Protein AF-A0A933U283-F1 (afdb_monomer)

Foldseek 3Di:
DPPPPVVVVVVVVPPPDPPADDALQCQCVVVVDDPCLFQVCLQPFQDGDAGACVSVCVPQVPVCVPPDPCRGPCVQADPVGGVDDPLADDPPQWRGRRNVDVVPDDPCLQVPPRNNGGDCNPDDHDDLVSVQVVCVVVVHDDAPVVTGVQDHLPDDPPCPPPCVVPCVVVQCPVPDPVGNPCVVVRDDPVNVLVCVQPDDPPCPDPCCVQPPVLQVCLVPVVVVVSHDDPVVVVVCPQVPDRPLPDLCCQPPVNPPQVSHDPPSVPPDPCVNCVPPQDPDLPADPPPDDQPDAPCVVQPPPDDDSHDRPPDRCVSRHD

Solvent-accessible surface area (backbone atoms only — not comparable to full-atom values): 20250 Å² total; per-residue (Å²): 144,82,81,75,68,71,68,61,68,60,59,66,74,69,64,65,86,75,88,75,67,77,38,40,25,53,45,35,59,66,70,60,47,58,72,53,73,68,43,65,49,47,59,74,27,48,67,75,73,78,61,60,68,65,66,53,42,78,58,41,62,68,77,31,64,88,47,58,70,80,75,23,78,70,56,49,45,53,99,92,35,55,66,68,74,74,73,71,68,70,59,94,55,51,63,61,57,36,18,69,48,49,74,79,49,60,68,55,82,79,45,68,63,47,53,70,27,61,47,74,76,79,51,81,68,85,53,71,63,62,57,47,54,49,25,60,75,71,70,44,82,75,55,55,57,72,36,25,78,72,52,40,100,81,55,73,58,87,75,68,42,96,61,29,91,80,47,46,66,60,42,56,66,58,76,39,79,92,59,28,71,58,51,63,79,82,42,54,73,64,65,55,45,64,50,60,66,72,52,75,59,93,72,73,39,74,64,29,72,73,75,40,46,65,61,48,45,57,75,48,46,67,76,47,52,76,73,41,61,73,67,58,56,54,52,48,64,72,75,44,79,63,92,73,72,50,97,61,40,57,40,94,86,39,52,66,72,79,58,50,81,70,77,53,72,80,38,61,78,51,69,83,37,81,84,54,80,45,94,77,55,60,64,64,61,94,84,66,57,97,83,62,53,73,49,79,78,58,42,90,82,55,84,62,100,56,68,90,80,82,72,69,57,70,78,57,31,100

pLDDT: mean 74.67, std 15.18, range [32.34, 96.38]

Mean predicted aligned error: 16.58 Å

Radius of gyration: 37.09 Å; Cα contacts (8 Å, |Δi|>4): 217; chains: 1; bounding box: 92×36×90 Å

Secondary structure (DSSP, 8-state):
--SSSHHHHTTGGGS---SS---HIIIIIIS---HHHH-GGGGT-SSPPPPPHHHHHHHHHHHTTTS-GGGSGGGGEETTEESS--TTPPPTTB---HHHHHTTS-HHHHSTTGGG-S-GGGSPPPPHHHHHHHHHHTT----HHHHBSS-STTPPPGGGSTTHHHHHHHHHTT--TTTSTTGGGT--HHHHHHHHTTS--TT-SHHHHHHTHHHHHHH-SHHHHTT--HHHHHHHHHHS--TT-STTTTSTT--HHHHS-SSTTTS-GGGT-TT---TT-PPPPTT--TT--HHHHH-SSS--SS---S--GGGT--

Nearest PDB structures (foldseek):
  8x2j-assembly1_A  TM=5.392E-01  e=1.010E-04  Chloroflexus aurantiacus J-10-fl
  6btm-assembly1_A  TM=4.984E-01  e=1.200E-04  Flavobacterium johnsoniae UW101
  6loe-assembly1_A  TM=5.581E-01  e=2.236E-03  Roseiflexus castenholzii DSM 13941

Sequence (318 aa):
MLLCVSGCMLIDAFRGERRFAFTHATHAKGEGLSCADCHADATTSDELAPLSIEACSECHAKLDAEKPEAERAASLFDAAGFRAAHASRQKDEVRFPHAHHASKYTCAECHPGLTSNTDVRDLAPMPMQQCMDCHAREKAPNACATCHVRIDERWAPPNHAHAWKEHHGLVARSACERTADRCSICHTESSCLACHKEEAPKGHTLAFRARAHGMLASLDRESCAACHEPASCDRCHREVLPKNHTASFTSSFAGHCITCHFPLREEGCAACHKSTPGHRATPKPADHTPVMICRQCHGTTAALPHADKGDDCNACHP

Structure (mmCIF, N/CA/C/O backbone):
data_AF-A0A933U283-F1
#
_entry.id   AF-A0A933U283-F1
#
loop_
_atom_site.group_PDB
_atom_site.id
_atom_site.type_symbol
_atom_site.label_atom_id
_atom_site.label_alt_id
_atom_site.label_comp_id
_at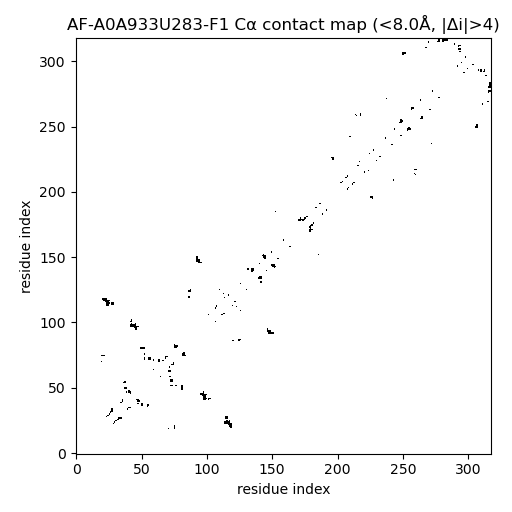om_site.label_asym_id
_atom_site.label_entity_id
_atom_site.label_seq_id
_atom_site.pdbx_PDB_ins_code
_atom_site.Cartn_x
_atom_site.Cartn_y
_atom_site.Cartn_z
_atom_site.occupancy
_atom_site.B_iso_or_equiv
_atom_site.auth_seq_id
_atom_site.auth_comp_id
_atom_site.auth_asym_id
_atom_site.auth_atom_id
_atom_site.pdbx_PDB_model_num
ATOM 1 N N . MET A 1 1 ? 25.809 13.509 8.317 1.00 38.38 1 MET A N 1
ATOM 2 C CA . MET A 1 1 ? 24.941 12.386 8.736 1.00 38.38 1 MET A CA 1
ATOM 3 C C . MET A 1 1 ? 24.533 12.531 10.213 1.00 38.38 1 MET A C 1
ATOM 5 O O . MET A 1 1 ? 24.654 11.586 10.973 1.00 38.38 1 MET A O 1
ATOM 9 N N . LEU A 1 2 ? 24.074 13.721 10.641 1.00 32.78 2 LEU A N 1
ATOM 10 C CA . LEU A 1 2 ? 23.753 14.008 12.056 1.00 32.78 2 LEU A CA 1
ATOM 11 C C . LEU A 1 2 ? 22.467 14.841 12.254 1.00 32.78 2 LEU A C 1
ATOM 13 O O . LEU A 1 2 ? 22.202 15.301 13.355 1.00 32.78 2 LEU A O 1
ATOM 17 N N . LEU A 1 3 ? 21.662 15.045 11.203 1.00 35.12 3 LEU A N 1
ATOM 18 C CA . LEU A 1 3 ? 20.480 15.925 11.241 1.00 35.12 3 LEU A CA 1
ATOM 19 C C . LEU A 1 3 ? 19.127 15.189 11.183 1.00 35.12 3 LEU A C 1
ATOM 21 O O . LEU A 1 3 ? 18.092 15.840 11.231 1.00 35.12 3 LEU A O 1
ATOM 25 N N . CYS A 1 4 ? 19.100 13.851 11.126 1.00 38.12 4 CYS A N 1
ATOM 26 C CA . CYS A 1 4 ? 17.841 13.092 11.025 1.00 38.12 4 CYS A CA 1
ATOM 27 C C . CYS A 1 4 ? 17.352 12.485 12.353 1.00 38.12 4 CYS A C 1
ATOM 29 O O . CYS A 1 4 ? 16.248 11.954 12.396 1.00 38.12 4 CYS A O 1
ATOM 31 N N . VAL A 1 5 ? 18.124 12.573 13.444 1.00 40.84 5 VAL A N 1
ATOM 32 C CA . VAL A 1 5 ? 17.762 11.918 14.720 1.00 40.84 5 VAL A CA 1
ATOM 33 C C . VAL A 1 5 ? 16.827 12.786 15.578 1.00 40.84 5 VAL A C 1
ATOM 35 O O . VAL A 1 5 ? 15.997 12.258 16.313 1.00 40.84 5 VAL A O 1
ATOM 38 N N . SER A 1 6 ? 16.858 14.114 15.426 1.00 42.66 6 SER A N 1
ATOM 39 C CA . SER A 1 6 ? 16.024 15.022 16.234 1.00 42.66 6 SER A CA 1
ATOM 40 C C . SER A 1 6 ? 14.532 15.010 15.872 1.00 42.66 6 SER A C 1
ATOM 42 O O . SER A 1 6 ? 13.719 15.517 16.638 1.00 42.66 6 SER A O 1
ATOM 44 N N . GLY A 1 7 ? 14.151 14.426 14.729 1.00 34.38 7 GLY A N 1
ATOM 45 C CA . GLY A 1 7 ? 12.755 14.379 14.281 1.00 34.38 7 GLY A CA 1
ATOM 46 C C . GLY A 1 7 ? 11.888 13.352 15.018 1.00 34.38 7 GLY A C 1
ATOM 47 O O . GLY A 1 7 ? 10.692 13.573 15.171 1.00 34.38 7 GLY A O 1
ATOM 48 N N . CYS A 1 8 ? 12.472 12.253 15.513 1.00 40.53 8 CYS A N 1
ATOM 49 C CA . CYS A 1 8 ? 11.704 11.214 16.213 1.00 40.53 8 CYS A CA 1
ATOM 50 C C . CYS A 1 8 ? 11.435 11.559 17.685 1.00 40.53 8 CYS A C 1
ATOM 52 O O . CYS A 1 8 ? 10.378 11.215 18.202 1.00 40.53 8 CYS A O 1
ATOM 54 N N . MET A 1 9 ? 12.337 12.289 18.354 1.00 32.34 9 MET A N 1
ATOM 55 C CA . MET A 1 9 ? 12.170 12.605 19.782 1.00 32.34 9 MET A CA 1
ATOM 56 C C . MET A 1 9 ? 11.068 13.632 20.069 1.00 32.34 9 MET A C 1
ATOM 58 O O . MET A 1 9 ? 10.567 13.692 21.187 1.00 32.34 9 MET A O 1
ATOM 62 N N . LEU A 1 10 ? 10.649 14.414 19.070 1.00 38.41 10 LEU A N 1
ATOM 63 C CA . LEU A 1 10 ? 9.560 15.382 19.229 1.00 38.41 10 LEU A CA 1
ATOM 64 C C . LEU A 1 10 ? 8.163 14.752 19.107 1.00 38.41 10 LEU A C 1
ATOM 66 O O . LEU A 1 10 ? 7.194 15.365 19.544 1.00 38.41 10 LEU A O 1
ATOM 70 N N . ILE A 1 11 ? 8.038 13.538 18.557 1.00 43.19 11 ILE A N 1
ATOM 71 C CA . ILE A 1 11 ? 6.730 12.885 18.375 1.00 43.19 11 ILE A CA 1
ATOM 72 C C . ILE A 1 11 ? 6.218 12.285 19.694 1.00 43.19 11 ILE A C 1
ATOM 74 O O . ILE A 1 11 ? 5.017 12.328 19.957 1.00 43.19 11 ILE A O 1
ATOM 78 N N . ASP A 1 12 ? 7.105 11.808 20.573 1.00 37.44 12 ASP A N 1
ATOM 79 C CA . ASP A 1 12 ? 6.688 11.265 21.875 1.00 37.44 12 ASP A CA 1
ATOM 80 C C . ASP A 1 12 ? 6.192 12.343 22.853 1.00 37.44 12 ASP A C 1
ATOM 82 O O . ASP A 1 12 ? 5.374 12.048 23.723 1.00 37.44 12 ASP A O 1
ATOM 86 N N . ALA A 1 13 ? 6.602 13.604 22.678 1.00 39.28 13 ALA A N 1
ATOM 87 C CA . ALA A 1 13 ? 6.184 14.715 23.537 1.00 39.28 13 ALA A CA 1
ATOM 88 C C . ALA A 1 13 ? 4.719 15.158 23.323 1.00 39.28 13 ALA A C 1
ATOM 90 O O . ALA A 1 13 ? 4.158 15.832 24.183 1.00 39.28 13 ALA A O 1
ATOM 91 N N . PHE A 1 14 ? 4.079 14.764 22.213 1.00 42.19 14 PHE A N 1
ATOM 92 C CA . PHE A 1 14 ? 2.671 15.083 21.917 1.00 42.19 14 PHE A CA 1
ATOM 93 C C . PHE A 1 14 ? 1.686 13.966 22.285 1.00 42.19 14 PHE A C 1
ATOM 95 O O . PHE A 1 14 ? 0.477 14.112 22.089 1.00 42.19 14 PHE A O 1
ATOM 102 N N . ARG A 1 15 ? 2.161 12.854 22.857 1.00 49.84 15 ARG A N 1
ATOM 103 C CA . ARG A 1 15 ? 1.282 11.857 23.477 1.00 49.84 15 ARG A CA 1
ATOM 104 C C . ARG A 1 15 ? 0.808 12.422 24.818 1.00 49.84 15 ARG A C 1
ATOM 106 O O . ARG A 1 15 ? 1.460 12.215 25.836 1.00 49.84 15 ARG A O 1
ATOM 113 N N . GLY A 1 16 ? -0.293 13.181 24.781 1.00 50.06 16 GLY A N 1
ATOM 114 C CA . GLY A 1 16 ? -0.945 13.785 25.949 1.00 50.06 16 GLY A CA 1
ATOM 115 C C . GLY A 1 16 ? -1.091 12.818 27.130 1.00 50.06 16 GLY A C 1
ATOM 116 O O . GLY A 1 16 ? -1.065 11.599 26.952 1.00 50.06 16 GLY A O 1
ATOM 117 N N . GLU A 1 17 ? -1.196 13.373 28.340 1.00 48.44 17 GLU A N 1
ATOM 118 C CA . GLU A 1 17 ? -1.111 12.638 29.607 1.00 48.44 17 GLU A CA 1
ATOM 119 C C . GLU A 1 17 ? -1.899 11.314 29.603 1.00 48.44 17 GLU A C 1
ATOM 121 O O . GLU A 1 17 ? -3.119 11.280 29.488 1.00 48.44 17 GLU A O 1
ATOM 126 N N . ARG A 1 18 ? -1.174 10.196 29.753 1.00 56.44 18 ARG A N 1
ATOM 127 C CA . ARG A 1 18 ? -1.707 8.819 29.748 1.00 56.44 18 ARG A CA 1
ATOM 128 C C . ARG A 1 18 ? -2.189 8.335 31.123 1.00 56.44 18 ARG A C 1
ATOM 130 O O . ARG A 1 18 ? -2.332 7.136 31.326 1.00 56.44 18 ARG A O 1
ATOM 137 N N . ARG A 1 19 ? -2.351 9.235 32.099 1.00 51.06 19 ARG A N 1
ATOM 138 C CA . ARG A 1 19 ? -2.528 8.849 33.512 1.00 51.06 19 ARG A CA 1
ATOM 139 C C . ARG A 1 19 ? -3.886 8.196 33.798 1.00 51.06 19 ARG A C 1
ATOM 141 O O . ARG A 1 19 ? -3.951 7.365 34.693 1.00 51.06 19 ARG A O 1
ATOM 148 N N . PHE A 1 20 ? -4.911 8.491 32.994 1.00 63.34 20 PHE A N 1
ATOM 149 C CA . PHE A 1 20 ? -6.246 7.898 33.093 1.00 63.34 20 PHE A CA 1
ATOM 150 C C . PHE A 1 20 ? -6.780 7.642 31.679 1.00 63.34 20 PHE A C 1
ATOM 152 O O . PHE A 1 20 ? -7.260 8.554 31.014 1.00 63.34 20 PHE A O 1
ATOM 159 N N . ALA A 1 21 ? -6.617 6.415 31.181 1.00 74.94 21 ALA A N 1
ATOM 160 C CA . ALA A 1 21 ? -7.093 5.994 29.866 1.00 74.94 21 ALA A CA 1
ATOM 161 C C . ALA A 1 21 ? -7.939 4.724 29.996 1.00 74.94 21 ALA A C 1
ATOM 163 O O . ALA A 1 21 ? -7.704 3.893 30.874 1.00 74.94 21 ALA A O 1
ATOM 164 N N . PHE A 1 22 ? -8.923 4.578 29.112 1.00 85.81 22 PHE A N 1
ATOM 165 C CA . PHE A 1 22 ? -9.708 3.354 29.014 1.00 85.81 22 PHE A CA 1
ATOM 166 C C . PHE A 1 22 ? -8.822 2.165 28.610 1.00 85.81 22 PHE A C 1
ATOM 168 O O . PHE A 1 22 ? -8.001 2.285 27.705 1.00 85.81 22 PHE A O 1
ATOM 175 N N . THR A 1 23 ? -9.041 1.009 29.243 1.00 89.88 23 THR A N 1
ATOM 176 C CA . THR A 1 23 ? -8.306 -0.240 28.990 1.00 89.88 23 THR A CA 1
ATOM 177 C C . THR A 1 23 ? -9.276 -1.387 28.719 1.00 89.88 23 THR A C 1
ATOM 179 O O . THR A 1 23 ? -10.096 -1.737 29.571 1.00 89.88 23 THR A O 1
ATOM 182 N N . HIS A 1 24 ? -9.169 -2.014 27.545 1.00 91.50 24 HIS A N 1
ATOM 183 C CA . HIS A 1 24 ? -9.958 -3.205 27.218 1.00 91.50 24 HIS A CA 1
ATOM 184 C C . HIS A 1 24 ? -9.551 -4.404 28.081 1.00 91.50 24 HIS A C 1
ATOM 186 O O . HIS A 1 24 ? -10.399 -5.223 28.421 1.00 91.50 24 HIS A O 1
ATOM 192 N N . ALA A 1 25 ? -8.280 -4.495 28.486 1.00 92.69 25 ALA A N 1
ATOM 193 C CA . ALA A 1 25 ? -7.782 -5.581 29.324 1.00 92.69 25 ALA A CA 1
ATOM 194 C C . ALA A 1 25 ? -8.538 -5.690 30.657 1.00 92.69 25 ALA A C 1
ATOM 196 O O . ALA A 1 25 ? -8.847 -6.795 31.098 1.00 92.69 25 ALA A O 1
ATOM 197 N N . THR A 1 26 ? -8.870 -4.562 31.286 1.00 92.88 26 THR A N 1
ATOM 198 C CA . THR A 1 26 ? -9.642 -4.577 32.536 1.00 92.88 26 THR A CA 1
ATOM 199 C C . THR A 1 26 ? -11.084 -4.995 32.277 1.00 92.88 26 THR A C 1
ATOM 201 O O . THR A 1 26 ? -11.573 -5.908 32.927 1.00 92.88 26 THR A O 1
ATOM 204 N N . HIS A 1 27 ? -11.746 -4.393 31.290 1.00 92.88 27 HIS A N 1
ATOM 205 C CA . HIS A 1 27 ? -13.178 -4.602 31.064 1.00 92.88 27 HIS A CA 1
ATOM 206 C C . HIS A 1 27 ? -13.492 -5.967 30.434 1.00 92.88 27 HIS A C 1
ATOM 208 O O . HIS A 1 27 ? -14.337 -6.701 30.934 1.00 92.88 27 HIS A O 1
ATOM 214 N N . ALA A 1 28 ? -12.785 -6.345 29.370 1.00 93.25 28 ALA A N 1
ATOM 215 C CA . ALA A 1 28 ? -13.063 -7.579 28.641 1.00 93.25 28 ALA A CA 1
ATOM 216 C C . ALA A 1 28 ? -12.432 -8.808 29.312 1.00 93.25 28 ALA A C 1
ATOM 218 O O . ALA A 1 28 ? -13.087 -9.834 29.468 1.00 93.25 28 ALA A O 1
ATOM 219 N N . LYS A 1 29 ? -11.156 -8.732 29.720 1.00 91.12 29 LYS A N 1
ATOM 220 C CA . LYS A 1 29 ? -10.456 -9.873 30.339 1.00 91.12 29 LYS A CA 1
ATOM 221 C C . LYS A 1 29 ? -10.609 -9.925 31.861 1.00 91.12 29 LYS A C 1
ATOM 223 O O . LYS A 1 29 ? -10.686 -11.024 32.399 1.00 91.12 29 LYS A O 1
ATOM 228 N N . GLY A 1 30 ? -10.589 -8.781 32.543 1.00 92.00 30 GLY A N 1
ATOM 229 C CA . GLY A 1 30 ? -10.705 -8.709 34.004 1.00 92.00 30 GLY A CA 1
ATOM 230 C C . GLY A 1 30 ? -12.134 -8.944 34.488 1.00 92.00 30 GLY A C 1
ATOM 231 O O . GLY A 1 30 ? -12.373 -9.876 35.247 1.00 92.00 30 GLY A O 1
ATOM 232 N N . GLU A 1 31 ? -13.072 -8.138 33.993 1.00 93.12 31 GLU A N 1
ATOM 233 C CA . GLU A 1 31 ? -14.483 -8.169 34.410 1.00 93.12 31 GLU A CA 1
ATOM 234 C C . GLU A 1 31 ? -15.358 -9.099 33.551 1.00 93.12 31 GLU A C 1
ATOM 236 O O . GLU A 1 31 ? -16.510 -9.359 33.889 1.00 93.12 31 GLU A O 1
ATOM 241 N N . GLY A 1 32 ? -14.826 -9.628 32.444 1.00 92.19 32 GLY A N 1
ATOM 242 C CA . GLY A 1 32 ? -15.545 -10.569 31.581 1.00 92.19 32 GLY A CA 1
ATOM 243 C C . GLY A 1 32 ? -16.663 -9.940 30.746 1.00 92.19 32 GLY A C 1
ATOM 244 O O . GLY A 1 32 ? -17.551 -10.666 30.298 1.00 92.19 32 GLY A O 1
ATOM 245 N N . LEU A 1 33 ? -16.635 -8.619 30.538 1.00 92.81 33 LEU A N 1
ATOM 246 C CA . LEU A 1 33 ? -17.632 -7.921 29.728 1.00 92.81 33 LEU A CA 1
ATOM 247 C C . LEU A 1 33 ? -17.536 -8.323 28.253 1.00 92.81 33 LEU A C 1
ATOM 249 O O . LEU A 1 33 ? -16.448 -8.507 27.690 1.00 92.81 33 LEU A O 1
ATOM 253 N N . SER A 1 34 ? -18.697 -8.431 27.617 1.00 90.94 34 SER A N 1
ATOM 254 C CA . SER A 1 34 ? -18.817 -8.673 26.187 1.00 90.94 34 SER A CA 1
ATOM 255 C C . SER A 1 34 ? -18.528 -7.395 25.391 1.00 90.94 34 SER A C 1
ATOM 257 O O . SER A 1 34 ? -18.686 -6.278 25.879 1.00 90.94 34 SER A O 1
ATOM 259 N N . CYS A 1 35 ? -18.132 -7.533 24.121 1.00 89.69 35 CYS A N 1
ATOM 260 C CA . CYS A 1 35 ? -17.910 -6.370 23.254 1.00 89.69 35 CYS A CA 1
ATOM 261 C C . CYS A 1 35 ? -19.188 -5.532 23.074 1.00 89.69 35 CYS A C 1
ATOM 263 O O . CYS A 1 35 ? -19.112 -4.309 22.967 1.00 89.69 35 CYS A O 1
ATOM 265 N N . ALA A 1 36 ? -20.346 -6.197 23.036 1.00 87.31 36 ALA A N 1
ATOM 266 C CA . ALA A 1 36 ? -21.644 -5.573 22.806 1.00 87.31 36 ALA A CA 1
ATOM 267 C C . ALA A 1 36 ? -22.155 -4.787 24.023 1.00 87.31 36 ALA A C 1
ATOM 269 O O . ALA A 1 36 ? -23.001 -3.916 23.848 1.00 87.31 36 ALA A O 1
ATOM 270 N N . ASP A 1 37 ? -21.610 -5.038 25.218 1.00 89.06 37 ASP A N 1
ATOM 271 C CA . ASP A 1 37 ? -22.005 -4.335 26.447 1.00 89.06 37 ASP A CA 1
ATOM 272 C C . ASP A 1 37 ? -21.666 -2.838 26.365 1.00 89.06 37 ASP A C 1
ATOM 274 O O . ASP A 1 37 ? -22.357 -2.006 26.943 1.00 89.06 37 ASP A O 1
ATOM 278 N N . CYS A 1 38 ? -20.619 -2.479 25.613 1.00 87.25 38 CYS A N 1
ATOM 279 C CA . CYS A 1 38 ? -20.273 -1.083 25.331 1.00 87.25 38 CYS A CA 1
ATOM 280 C C . CYS A 1 38 ? -20.509 -0.707 23.861 1.00 87.25 38 CYS A C 1
ATOM 282 O O . CYS A 1 38 ? -20.941 0.403 23.569 1.00 87.25 38 CYS A O 1
ATOM 284 N N . HIS A 1 39 ? -20.256 -1.612 22.913 1.00 87.31 39 HIS A N 1
ATOM 285 C CA . HIS A 1 39 ? -20.428 -1.353 21.481 1.00 87.31 39 HIS A CA 1
ATOM 286 C C . HIS A 1 39 ? -21.749 -1.928 20.953 1.00 87.31 39 HIS A C 1
ATOM 288 O O . HIS A 1 39 ? -21.749 -2.776 20.059 1.00 87.31 39 HIS A O 1
ATOM 294 N N . ALA A 1 40 ? -22.874 -1.461 21.500 1.00 83.62 40 ALA A N 1
ATOM 295 C CA . ALA A 1 40 ? -24.208 -2.001 21.213 1.00 83.62 40 ALA A CA 1
ATOM 296 C C . ALA A 1 40 ? -24.549 -2.016 19.709 1.00 83.62 40 ALA A C 1
ATOM 298 O O . ALA A 1 40 ? -25.037 -3.019 19.187 1.00 83.62 40 ALA A O 1
ATOM 299 N N . ASP A 1 41 ? -24.200 -0.947 18.991 1.00 85.00 41 ASP A N 1
ATOM 300 C CA . ASP A 1 41 ? -24.514 -0.810 17.566 1.00 85.00 41 ASP A CA 1
ATOM 301 C C . ASP A 1 41 ? -23.516 -1.517 16.640 1.00 85.00 41 ASP A C 1
ATOM 303 O O . ASP A 1 41 ? -23.668 -1.489 15.418 1.00 85.00 41 ASP A O 1
ATOM 307 N N . ALA A 1 42 ? -22.490 -2.183 17.182 1.00 84.31 42 ALA A N 1
ATOM 308 C CA . ALA A 1 42 ? -21.462 -2.805 16.351 1.00 84.31 42 ALA A CA 1
ATOM 309 C C . ALA A 1 42 ? -21.991 -3.921 15.452 1.00 84.31 42 ALA A C 1
ATOM 311 O O . ALA A 1 42 ? -21.410 -4.210 14.412 1.00 84.31 42 ALA A O 1
ATOM 312 N N . THR A 1 43 ? -23.103 -4.549 15.807 1.00 83.69 43 THR A N 1
ATOM 313 C CA . THR A 1 43 ? -23.691 -5.606 14.972 1.00 83.69 43 THR A CA 1
ATOM 314 C C . THR A 1 43 ? -24.805 -5.102 14.057 1.00 83.69 43 THR A C 1
ATOM 316 O O . THR A 1 43 ? -25.221 -5.828 13.157 1.00 83.69 43 THR A O 1
ATOM 319 N N . THR A 1 44 ? -25.273 -3.868 14.251 1.00 85.62 44 THR A N 1
ATOM 320 C CA . THR A 1 44 ? -26.496 -3.339 13.626 1.00 85.62 44 THR A CA 1
ATOM 321 C C . THR A 1 44 ? -26.257 -2.105 12.761 1.00 85.62 44 THR A C 1
ATOM 323 O O . THR A 1 44 ? -27.069 -1.833 11.878 1.00 85.62 44 THR A O 1
ATOM 326 N N . SER A 1 45 ? -25.153 -1.384 12.969 1.00 84.75 45 SER A N 1
ATOM 327 C CA . SER A 1 45 ? -24.791 -0.193 12.206 1.00 84.75 45 SER A CA 1
ATOM 328 C C . SER A 1 45 ? -23.585 -0.430 11.300 1.00 84.75 45 SER A C 1
ATOM 330 O O . SER A 1 45 ? -22.651 -1.164 11.633 1.00 84.75 45 SER A O 1
ATOM 332 N N . ASP A 1 46 ? -23.587 0.232 10.146 1.00 82.94 46 ASP A N 1
ATOM 333 C CA . ASP A 1 46 ? -22.429 0.282 9.255 1.00 82.94 46 ASP A CA 1
ATOM 334 C C . ASP A 1 46 ? -21.341 1.214 9.798 1.00 82.94 46 ASP A C 1
ATOM 336 O O . ASP A 1 46 ? -20.154 0.926 9.653 1.00 82.94 46 ASP A O 1
ATOM 340 N N . GLU A 1 47 ? -21.741 2.295 10.472 1.00 77.19 47 GLU A N 1
ATOM 341 C CA . GLU A 1 47 ? -20.839 3.225 11.145 1.00 77.19 47 GLU A CA 1
ATOM 342 C C . GLU A 1 47 ? -20.993 3.100 12.661 1.00 77.19 47 GLU A C 1
ATOM 344 O O . GLU A 1 47 ? -22.088 3.249 13.207 1.00 77.19 47 GLU A O 1
ATOM 349 N N . LEU A 1 48 ? -19.887 2.835 13.357 1.00 72.69 48 LEU A N 1
ATOM 350 C CA . LEU A 1 48 ? -19.889 2.781 14.814 1.00 72.69 48 LEU A CA 1
ATOM 351 C C . LEU A 1 48 ? -20.076 4.189 15.380 1.00 72.69 48 LEU A C 1
ATOM 353 O O . LEU A 1 48 ? -19.233 5.067 15.168 1.00 72.69 48 LEU A O 1
ATOM 357 N N . ALA A 1 49 ? -21.161 4.386 16.127 1.00 70.12 49 ALA A N 1
ATOM 358 C CA . ALA A 1 49 ? -21.358 5.601 16.896 1.00 70.12 49 ALA A CA 1
ATOM 359 C C . ALA A 1 49 ? -20.246 5.740 17.957 1.00 70.12 49 ALA A C 1
ATOM 361 O O . ALA A 1 49 ? -19.776 4.731 18.501 1.00 70.12 49 ALA A O 1
ATOM 362 N N . PRO A 1 50 ? -19.802 6.971 18.268 1.00 72.31 50 PRO A N 1
ATOM 363 C CA . PRO A 1 50 ? -18.949 7.206 19.423 1.00 72.31 50 PRO A CA 1
ATOM 364 C C . PRO A 1 50 ? -19.601 6.642 20.686 1.00 72.31 50 PRO A C 1
ATOM 366 O O . PRO A 1 50 ? -20.807 6.791 20.881 1.00 72.31 50 PRO A O 1
ATOM 369 N N . LEU A 1 51 ? -18.795 6.022 21.552 1.00 76.31 51 LEU A N 1
ATOM 370 C CA . LEU A 1 51 ? -19.282 5.589 22.855 1.00 76.31 51 LEU A CA 1
ATOM 371 C C . LEU A 1 51 ? -19.760 6.815 23.637 1.00 76.31 51 LEU A C 1
ATOM 373 O O . LEU A 1 51 ? -19.103 7.861 23.628 1.00 76.31 51 LEU A O 1
ATOM 377 N N . SER A 1 52 ? -20.889 6.672 24.314 1.00 80.00 52 SER A N 1
ATOM 378 C CA . SER A 1 52 ? -21.459 7.704 25.163 1.00 80.00 52 SER A CA 1
ATOM 379 C C . SER A 1 52 ? -21.180 7.405 26.644 1.00 80.00 52 SER A C 1
ATOM 381 O O . SER A 1 52 ? -20.851 6.276 27.019 1.00 80.00 52 SER A O 1
ATOM 383 N N . ILE A 1 53 ? -21.255 8.425 27.502 1.00 84.19 53 ILE A N 1
ATOM 384 C CA . ILE A 1 53 ? -20.935 8.289 28.935 1.00 84.19 53 ILE A CA 1
ATOM 385 C C . ILE A 1 53 ? -21.935 7.389 29.675 1.00 84.19 53 ILE A C 1
ATOM 387 O O . ILE A 1 53 ? -21.622 6.843 30.737 1.00 84.19 53 ILE A O 1
ATOM 391 N N . GLU A 1 54 ? -23.136 7.225 29.126 1.00 84.00 54 GLU A N 1
ATOM 392 C CA . GLU A 1 54 ? -24.218 6.431 29.699 1.00 84.00 54 GLU A CA 1
ATOM 393 C C . GLU A 1 54 ? -23.772 4.984 29.927 1.00 84.00 54 GLU A C 1
ATOM 395 O O . GLU A 1 54 ? -23.909 4.496 31.047 1.00 84.00 54 GLU A O 1
ATOM 400 N N . ALA A 1 55 ? -23.126 4.355 28.935 1.00 83.94 55 ALA A N 1
ATOM 401 C CA . ALA A 1 55 ? -22.633 2.979 29.042 1.00 83.94 55 ALA A CA 1
ATOM 402 C C . ALA A 1 55 ? -21.616 2.805 30.183 1.00 83.94 55 ALA A C 1
ATOM 404 O O . ALA A 1 55 ? -21.612 1.799 30.887 1.00 83.94 55 ALA A O 1
ATOM 405 N N . CYS A 1 56 ? -20.760 3.805 30.418 1.00 88.81 56 CYS A N 1
ATOM 406 C CA . CYS A 1 56 ? -19.823 3.764 31.538 1.00 88.81 56 CYS A CA 1
ATOM 407 C C . CYS A 1 56 ? -20.545 3.984 32.873 1.00 88.81 56 CYS A C 1
ATOM 409 O O . CYS A 1 56 ? -20.214 3.348 33.875 1.00 88.81 56 CYS A O 1
ATOM 411 N N . SER A 1 57 ? -21.527 4.888 32.896 1.00 88.62 57 SER A N 1
ATOM 412 C CA . SER A 1 57 ? -22.214 5.326 34.113 1.00 88.62 57 SER A CA 1
ATOM 413 C C . SER A 1 57 ? -23.033 4.224 34.779 1.00 88.62 57 SER A C 1
ATOM 415 O O . SER A 1 57 ? -23.181 4.265 36.000 1.00 88.62 57 SER A O 1
ATOM 417 N N . GLU A 1 58 ? -23.498 3.218 34.032 1.00 86.69 58 GLU A N 1
ATOM 418 C CA . GLU A 1 58 ? -24.225 2.064 34.586 1.00 86.69 58 GLU A CA 1
ATOM 419 C C . GLU A 1 58 ? -23.461 1.371 35.727 1.00 86.69 58 GLU A C 1
ATOM 421 O O . GLU A 1 58 ? -24.039 1.054 36.771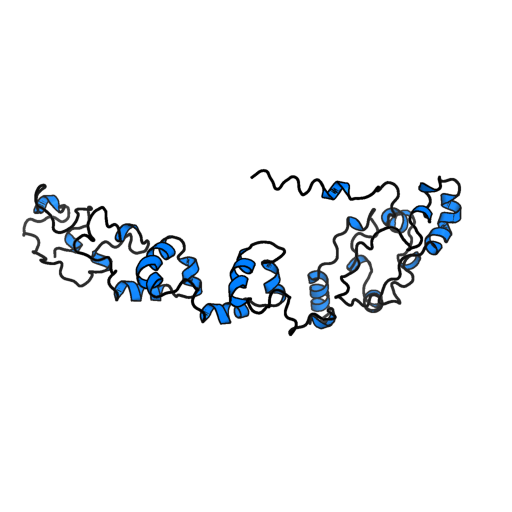 1.00 86.69 58 GLU A O 1
ATOM 426 N N . CYS A 1 59 ? -22.143 1.224 35.572 1.00 90.62 59 CYS A N 1
ATOM 427 C CA . CYS A 1 59 ? -21.260 0.652 36.589 1.00 90.62 59 CYS A CA 1
ATOM 428 C C . CYS A 1 59 ? -20.491 1.739 37.358 1.00 90.62 59 CYS A C 1
ATOM 430 O O . CYS A 1 59 ? -20.399 1.708 38.592 1.00 90.62 59 CYS A O 1
ATOM 432 N N . HIS A 1 60 ? -19.960 2.740 36.651 1.00 91.50 60 HIS A N 1
ATOM 433 C CA . HIS A 1 60 ? -19.046 3.723 37.234 1.00 91.50 60 HIS A CA 1
ATOM 434 C C . HIS A 1 60 ? -19.715 4.741 38.158 1.00 91.50 60 HIS A C 1
ATOM 436 O O . HIS A 1 60 ? -19.028 5.293 39.015 1.00 91.50 60 HIS A O 1
ATOM 442 N N . ALA A 1 61 ? -21.040 4.930 38.101 1.00 88.25 61 ALA A N 1
ATOM 443 C CA . ALA A 1 61 ? -21.735 5.800 39.055 1.00 88.25 61 ALA A CA 1
ATOM 444 C C . ALA A 1 61 ? -21.514 5.370 40.517 1.00 88.25 61 ALA A C 1
ATOM 446 O O . ALA A 1 61 ? -21.452 6.216 41.408 1.00 88.25 61 ALA A O 1
ATOM 447 N N . LYS A 1 62 ? -21.367 4.060 40.767 1.00 90.31 62 LYS A N 1
ATOM 448 C CA . LYS A 1 62 ? -21.053 3.515 42.097 1.00 90.31 62 LYS A CA 1
ATOM 449 C C . LYS A 1 62 ? -19.554 3.292 42.293 1.00 90.31 62 LYS A C 1
ATOM 451 O O . LYS A 1 62 ? -19.036 3.627 43.352 1.00 90.31 62 LYS A O 1
ATOM 456 N N . LEU A 1 63 ? -18.859 2.745 41.290 1.00 88.75 63 LEU A N 1
ATOM 457 C CA . LEU A 1 63 ? -17.433 2.394 41.402 1.00 88.75 63 LEU A CA 1
ATOM 458 C C . LEU A 1 63 ? -16.517 3.616 41.551 1.00 88.75 63 LEU A C 1
ATOM 460 O O . LEU A 1 63 ? -15.446 3.512 42.150 1.00 88.75 63 LEU A O 1
ATOM 464 N N . ASP A 1 64 ? -16.934 4.768 41.024 1.00 90.31 64 ASP A N 1
ATOM 465 C CA . ASP A 1 64 ? -16.144 5.998 41.048 1.00 90.31 64 ASP A CA 1
ATOM 466 C C . ASP A 1 64 ? -16.624 7.007 42.103 1.00 90.31 64 ASP A C 1
ATOM 468 O O . ASP A 1 64 ? -16.086 8.113 42.175 1.00 90.31 64 ASP A O 1
ATOM 472 N N . ALA A 1 65 ? -17.609 6.644 42.935 1.00 88.94 65 ALA A N 1
ATOM 473 C CA . ALA A 1 65 ? -18.243 7.557 43.892 1.00 88.94 65 ALA A CA 1
ATOM 474 C C . ALA A 1 65 ? -17.228 8.228 44.838 1.00 88.94 65 ALA A C 1
ATOM 476 O O . ALA A 1 65 ? -17.278 9.440 45.046 1.00 88.94 65 ALA A O 1
ATOM 477 N N . GLU A 1 66 ? -16.260 7.451 45.329 1.00 91.00 66 GLU A N 1
ATOM 478 C CA . GLU A 1 66 ? -15.213 7.900 46.258 1.00 91.00 66 GLU A CA 1
ATOM 479 C C . GLU A 1 66 ? -13.925 8.359 45.551 1.00 91.00 66 GLU A C 1
ATOM 481 O O . GLU A 1 66 ? -12.980 8.811 46.199 1.00 91.00 66 GLU A O 1
ATOM 486 N N . LYS A 1 67 ? -13.848 8.252 44.218 1.00 88.06 67 LYS A N 1
ATOM 487 C CA . LYS A 1 67 ? -12.654 8.661 43.466 1.00 88.06 67 LYS A CA 1
ATOM 488 C C . LYS A 1 67 ? -12.627 10.179 43.262 1.00 88.06 67 LYS A C 1
ATOM 490 O O . LYS A 1 67 ? -13.698 10.782 43.095 1.00 88.06 67 LYS A O 1
ATOM 495 N N . PRO A 1 68 ? -11.438 10.809 43.200 1.00 89.25 68 PRO A N 1
ATOM 496 C CA . PRO A 1 68 ? -11.310 12.196 42.759 1.00 89.25 68 PRO A CA 1
ATOM 497 C C . PRO A 1 68 ? -11.914 12.382 41.363 1.00 89.25 68 PRO A C 1
ATOM 499 O O . PRO A 1 68 ? -11.805 11.488 40.529 1.00 89.25 68 PRO A O 1
ATOM 502 N N . GLU A 1 69 ? -12.516 13.544 41.084 1.00 84.94 69 GLU A N 1
ATOM 503 C CA . GLU A 1 69 ? -13.218 13.820 39.816 1.00 84.94 69 GLU A CA 1
ATOM 504 C C . GLU A 1 69 ? -12.359 13.528 38.574 1.00 84.94 69 GLU A C 1
ATOM 506 O O . GLU A 1 69 ? -12.841 12.936 37.612 1.00 84.94 69 GLU A O 1
ATOM 511 N N . ALA A 1 70 ? -11.065 13.856 38.635 1.00 82.31 70 ALA A N 1
ATOM 512 C CA . ALA A 1 70 ? -10.110 13.612 37.556 1.00 82.31 70 ALA A CA 1
ATOM 513 C C . ALA A 1 70 ? -9.902 12.117 37.226 1.00 82.31 70 ALA A C 1
ATOM 515 O O . ALA A 1 70 ? -9.513 11.793 36.105 1.00 82.31 70 ALA A O 1
ATOM 516 N N . GLU A 1 71 ? -10.183 11.210 38.165 1.00 84.31 71 GLU A N 1
ATOM 517 C CA . GLU A 1 71 ? -9.959 9.762 38.031 1.00 84.31 71 GLU A CA 1
ATOM 518 C C . GLU A 1 71 ? -11.241 8.972 37.721 1.00 84.31 71 GLU A C 1
ATOM 520 O O . GLU A 1 71 ? -11.205 7.745 37.597 1.00 84.31 71 GLU A O 1
ATOM 525 N N . ARG A 1 72 ? -12.390 9.652 37.625 1.00 88.25 72 ARG A N 1
ATOM 526 C CA . ARG A 1 72 ? -13.680 9.025 37.301 1.00 88.25 72 ARG A CA 1
ATOM 527 C C . ARG A 1 72 ? -13.794 8.790 35.800 1.00 88.25 72 ARG A C 1
ATOM 529 O O . ARG A 1 72 ? -13.294 9.592 35.021 1.00 88.25 72 ARG A O 1
ATOM 536 N N . ALA A 1 73 ? -14.550 7.780 35.374 1.00 87.44 73 ALA A N 1
ATOM 537 C CA . ALA A 1 73 ? -14.803 7.513 33.955 1.00 87.44 73 ALA A CA 1
ATOM 538 C C . ALA A 1 73 ? -15.376 8.733 33.208 1.00 87.44 73 ALA A C 1
ATOM 540 O O . ALA A 1 73 ? -15.060 8.944 32.041 1.00 87.44 73 ALA A O 1
ATOM 541 N N . ALA A 1 74 ? -16.148 9.584 33.896 1.00 86.94 74 ALA A N 1
ATOM 542 C CA . ALA A 1 74 ? -16.664 10.842 33.355 1.00 86.94 74 ALA A CA 1
ATOM 543 C C . ALA A 1 74 ? -15.565 11.806 32.870 1.00 86.94 74 ALA A C 1
ATOM 545 O O . ALA A 1 74 ? -15.802 12.570 31.935 1.00 86.94 74 ALA A O 1
ATOM 546 N N . SER A 1 75 ? -14.355 11.751 33.440 1.00 85.94 75 SER A N 1
ATOM 547 C CA . SER A 1 75 ? -13.237 12.596 33.005 1.00 85.94 75 SER A CA 1
ATOM 548 C C . SER A 1 75 ? -12.750 12.252 31.591 1.00 85.94 75 SER A C 1
ATOM 550 O O . SER A 1 75 ? -12.158 13.103 30.927 1.00 85.94 75 SER A O 1
ATOM 552 N N . LEU A 1 76 ? -13.070 11.052 31.084 1.00 84.69 76 LEU A N 1
ATOM 553 C CA . LEU A 1 76 ? -12.755 10.615 29.720 1.00 84.69 76 LEU A CA 1
ATOM 554 C C . LEU A 1 76 ? -13.650 11.253 28.652 1.00 84.69 76 LEU A C 1
ATOM 556 O O . LEU A 1 76 ? -13.403 11.044 27.466 1.00 84.69 76 LEU A O 1
ATOM 560 N N . PHE A 1 77 ? -14.661 12.029 29.042 1.00 85.56 77 PHE A N 1
ATOM 561 C CA . PHE A 1 77 ? -15.629 12.631 28.131 1.00 85.56 77 PHE A CA 1
ATOM 562 C C . PHE A 1 77 ? -15.585 14.165 28.202 1.00 85.56 77 PHE A C 1
ATOM 564 O O . PHE A 1 77 ? -15.223 14.767 29.220 1.00 85.56 77 PHE A O 1
ATOM 571 N N . ASP A 1 78 ? -15.924 14.807 27.089 1.00 82.56 78 ASP A N 1
ATOM 572 C CA . ASP A 1 78 ? -16.177 16.241 26.979 1.00 82.56 78 ASP A CA 1
ATOM 573 C C . ASP A 1 78 ? -17.471 16.517 26.195 1.00 82.56 78 ASP A C 1
ATOM 575 O O . ASP A 1 78 ? -18.248 15.607 25.907 1.00 82.56 78 ASP A O 1
ATOM 579 N N . ALA A 1 79 ? -17.727 17.786 25.865 1.00 77.75 79 ALA A N 1
ATOM 580 C CA . ALA A 1 79 ? -18.923 18.191 25.126 1.00 77.75 79 ALA A CA 1
ATOM 581 C C . ALA A 1 79 ? -19.017 17.585 23.709 1.00 77.75 79 ALA A C 1
ATOM 583 O O . ALA A 1 79 ? -20.106 17.556 23.140 1.00 77.75 79 ALA A O 1
ATOM 584 N N . ALA A 1 80 ? -17.901 17.124 23.137 1.00 73.50 80 ALA A N 1
ATOM 585 C CA . ALA A 1 80 ? -17.833 16.462 21.839 1.00 73.50 80 ALA A CA 1
ATOM 586 C C . ALA A 1 80 ? -17.868 14.922 21.943 1.00 73.50 80 ALA A C 1
ATOM 588 O O . ALA A 1 80 ? -17.920 14.254 20.910 1.00 73.50 80 ALA A O 1
ATOM 589 N N . GLY A 1 81 ? -17.878 14.355 23.156 1.00 77.69 81 GLY A N 1
ATOM 590 C CA . GLY A 1 81 ? -17.953 12.915 23.409 1.00 77.69 81 GLY A CA 1
ATOM 591 C C . GLY A 1 81 ? -16.684 12.359 24.054 1.00 77.69 81 GLY A C 1
ATOM 592 O O . GLY A 1 81 ? -16.031 13.024 24.857 1.00 77.69 81 GLY A O 1
ATOM 593 N N . PHE A 1 82 ? -16.350 11.104 23.753 1.00 79.69 82 PHE A N 1
ATOM 594 C CA . PHE A 1 82 ? -15.142 10.464 24.274 1.00 79.69 82 PHE A CA 1
ATOM 595 C C . PHE A 1 82 ? -13.885 11.221 23.809 1.00 79.69 82 PHE A C 1
ATOM 597 O O . PHE A 1 82 ? -13.662 11.393 22.612 1.00 79.69 82 PHE A O 1
ATOM 604 N N . ARG A 1 83 ? -13.041 11.657 24.752 1.00 74.81 83 ARG A N 1
ATOM 605 C CA . ARG A 1 83 ? -11.883 12.537 24.495 1.00 74.81 83 ARG A CA 1
ATOM 606 C C . ARG A 1 83 ? -10.783 11.886 23.661 1.00 74.81 83 ARG A C 1
ATOM 608 O O . ARG A 1 83 ? -9.941 12.590 23.103 1.00 74.81 83 ARG A O 1
ATOM 615 N N . ALA A 1 84 ? -10.716 10.555 23.617 1.00 67.69 84 ALA A N 1
ATOM 616 C CA . ALA A 1 84 ? -9.698 9.894 22.815 1.00 67.69 84 ALA A CA 1
ATOM 617 C C . ALA A 1 84 ? -10.027 10.034 21.327 1.00 67.69 84 ALA A C 1
ATOM 619 O O . ALA A 1 84 ? -11.140 9.752 20.888 1.00 67.69 84 ALA A O 1
ATOM 620 N N . ALA A 1 85 ? -9.022 10.403 20.534 1.00 58.31 85 ALA A N 1
ATOM 621 C CA . ALA A 1 85 ? -9.130 10.337 19.086 1.00 58.31 85 ALA A CA 1
ATOM 622 C C . ALA A 1 85 ? -9.477 8.901 18.657 1.00 58.31 85 ALA A C 1
ATOM 624 O O . ALA A 1 85 ? -8.884 7.946 19.163 1.00 58.31 85 ALA A O 1
ATOM 625 N N . HIS A 1 86 ? -10.402 8.753 17.703 1.00 57.78 86 HIS A N 1
ATOM 626 C CA . HIS A 1 86 ? -10.703 7.472 17.064 1.00 57.78 86 HIS A CA 1
ATOM 627 C C . HIS A 1 86 ? -9.423 6.889 16.447 1.00 57.78 86 HIS A C 1
ATOM 629 O O . HIS A 1 86 ? -9.047 7.240 15.330 1.00 57.78 86 HIS A O 1
ATOM 635 N N . ALA A 1 87 ? -8.742 6.001 17.175 1.00 56.00 87 ALA A N 1
ATOM 636 C CA . ALA A 1 87 ? -7.452 5.450 16.762 1.00 56.00 87 ALA A CA 1
ATOM 637 C C . ALA A 1 87 ? -7.546 4.613 15.470 1.00 56.00 87 ALA A C 1
ATOM 639 O O . ALA A 1 87 ? -6.551 4.428 14.776 1.00 56.00 87 ALA A O 1
ATOM 640 N N . SER A 1 88 ? -8.746 4.133 15.131 1.00 58.59 88 SER A N 1
ATOM 641 C CA . SER A 1 88 ? -8.986 3.118 14.102 1.00 58.59 88 SER A CA 1
ATOM 642 C C . SER A 1 88 ? -10.038 3.506 13.055 1.00 58.59 88 SER A C 1
ATOM 644 O O . SER A 1 88 ? -10.500 2.637 12.314 1.00 58.59 88 SER A O 1
ATOM 646 N N . ARG A 1 89 ? -10.426 4.788 12.940 1.00 65.75 89 ARG A N 1
ATOM 647 C CA . ARG A 1 89 ? -11.353 5.200 11.871 1.00 65.75 89 ARG A CA 1
ATOM 648 C C . ARG A 1 89 ? -10.654 5.060 10.516 1.00 65.75 89 ARG A C 1
ATOM 650 O O . ARG A 1 89 ? -9.634 5.707 10.263 1.00 65.75 89 ARG A O 1
ATOM 657 N N . GLN A 1 90 ? -11.208 4.214 9.647 1.00 70.25 90 GLN A N 1
ATOM 658 C CA . GLN A 1 90 ? -10.787 4.146 8.251 1.00 70.25 90 GLN A CA 1
ATOM 659 C C . GLN A 1 90 ? -10.958 5.526 7.607 1.00 70.25 90 GLN A C 1
ATOM 661 O O . GLN A 1 90 ? -11.849 6.289 7.976 1.00 70.25 90 GLN A O 1
ATOM 666 N N . LYS A 1 91 ? -10.078 5.884 6.666 1.00 72.88 91 LYS A N 1
ATOM 667 C CA . LYS A 1 91 ? -10.185 7.180 5.975 1.00 72.88 91 LYS A CA 1
ATOM 668 C C . LYS A 1 91 ? -11.574 7.306 5.346 1.00 72.88 91 LYS A C 1
ATOM 670 O O . LYS A 1 91 ? -12.070 6.315 4.826 1.00 72.88 91 LYS A O 1
ATOM 675 N N . ASP A 1 92 ? -12.120 8.521 5.276 1.00 78.44 92 ASP A N 1
ATOM 676 C CA . ASP A 1 92 ? -13.459 8.799 4.707 1.00 78.44 92 ASP A CA 1
ATOM 677 C C . ASP A 1 92 ? -13.650 8.304 3.257 1.00 78.44 92 ASP A C 1
ATOM 679 O O . ASP A 1 92 ? -14.753 8.267 2.724 1.00 78.44 92 ASP A O 1
ATOM 683 N N . GLU A 1 93 ? -12.557 7.923 2.601 1.00 85.19 93 GLU A N 1
ATOM 684 C CA . GLU A 1 93 ? -12.536 7.323 1.277 1.00 85.19 93 GLU A CA 1
ATOM 685 C C . GLU A 1 93 ? -12.920 5.831 1.253 1.00 85.19 93 GLU A C 1
ATOM 687 O O . GLU A 1 93 ? -13.123 5.292 0.172 1.00 85.19 93 GLU A O 1
ATOM 692 N N . VAL A 1 94 ? -12.992 5.150 2.400 1.00 89.44 94 VAL A N 1
ATOM 693 C CA . VAL A 1 94 ? -13.271 3.709 2.509 1.00 89.44 94 VAL A CA 1
ATOM 694 C C . VAL A 1 94 ? -14.634 3.492 3.163 1.00 89.44 94 VAL A C 1
ATOM 696 O O . VAL A 1 94 ? -14.847 3.873 4.310 1.00 89.44 94 VAL A O 1
ATOM 699 N N . ARG A 1 95 ? -15.547 2.828 2.451 1.00 88.69 95 ARG A N 1
ATOM 700 C CA . ARG A 1 95 ? -16.797 2.291 2.997 1.00 88.69 95 ARG A CA 1
ATOM 701 C C . ARG A 1 95 ? -16.528 0.930 3.616 1.00 88.69 95 ARG A C 1
ATOM 703 O O . ARG A 1 95 ? -16.023 0.030 2.950 1.00 88.69 95 ARG A O 1
ATOM 710 N N . PHE A 1 96 ? -16.920 0.777 4.872 1.00 89.62 96 PHE A N 1
ATOM 711 C CA . PHE A 1 96 ? -16.855 -0.492 5.580 1.00 89.62 96 PHE A CA 1
ATOM 712 C C . PHE A 1 96 ? -18.177 -0.721 6.321 1.00 89.62 96 PHE A C 1
ATOM 714 O O . PHE A 1 96 ? -18.366 -0.137 7.383 1.00 89.62 96 PHE A O 1
ATOM 721 N N . PRO A 1 97 ? -19.104 -1.530 5.776 1.00 90.06 97 PRO A N 1
ATOM 722 C CA . PRO A 1 97 ? -20.354 -1.843 6.458 1.00 90.06 97 PRO A CA 1
ATOM 723 C C . PRO A 1 97 ? -20.085 -2.814 7.616 1.00 90.06 97 PRO A C 1
ATOM 725 O O . PRO A 1 97 ? -19.980 -4.029 7.405 1.00 90.06 97 PRO A O 1
ATOM 728 N N . HIS A 1 98 ? -19.900 -2.289 8.832 1.00 90.19 98 HIS A N 1
ATOM 729 C CA . HIS A 1 98 ? -19.514 -3.094 9.995 1.00 90.19 98 HIS A CA 1
ATOM 730 C C . HIS A 1 98 ? -20.557 -4.174 10.324 1.00 90.19 98 HIS A C 1
ATOM 732 O O . HIS A 1 98 ? -20.186 -5.337 10.488 1.00 90.19 98 HIS A O 1
ATOM 738 N N . ALA A 1 99 ? -21.853 -3.840 10.312 1.00 90.62 99 ALA A N 1
ATOM 739 C CA . ALA A 1 99 ? -22.946 -4.792 10.536 1.00 90.62 99 ALA A CA 1
ATOM 740 C C . ALA A 1 99 ? -22.880 -6.017 9.604 1.00 90.62 99 ALA A C 1
ATOM 742 O O . ALA A 1 99 ? -23.051 -7.157 10.043 1.00 90.62 99 ALA A O 1
ATOM 743 N N . HIS A 1 100 ? -22.55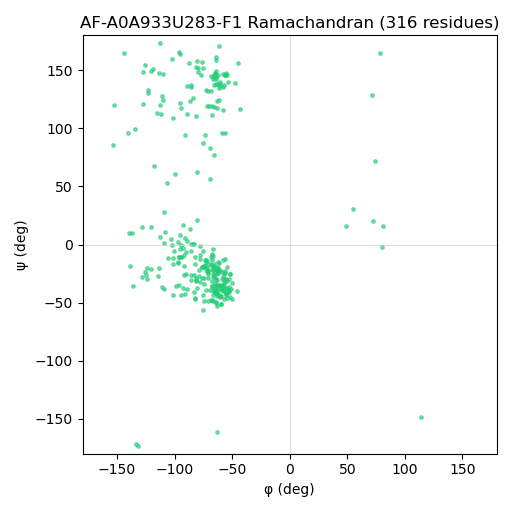1 -5.809 8.321 1.00 91.62 100 HIS A N 1
ATOM 744 C CA . HIS A 1 100 ? -22.393 -6.913 7.370 1.00 91.62 100 HIS A CA 1
ATOM 745 C C . HIS A 1 100 ? -21.300 -7.897 7.806 1.00 91.62 100 HIS A C 1
ATOM 747 O O . HIS A 1 100 ? -21.500 -9.112 7.747 1.00 91.62 100 HIS A O 1
ATOM 753 N N . HIS A 1 101 ? -20.156 -7.383 8.254 1.00 92.25 101 HIS A N 1
ATOM 754 C CA . HIS A 1 101 ? -19.014 -8.202 8.657 1.00 92.25 101 HIS A CA 1
ATOM 755 C C . HIS A 1 101 ? -19.246 -8.864 10.016 1.00 92.25 101 HIS A C 1
ATOM 757 O O . HIS A 1 101 ? -19.013 -10.063 10.156 1.00 92.25 101 HIS A O 1
ATOM 763 N N . ALA A 1 102 ? -19.785 -8.121 10.984 1.00 91.44 102 ALA A N 1
ATOM 764 C CA . ALA A 1 102 ? -20.086 -8.622 12.322 1.00 91.44 102 ALA A CA 1
ATOM 765 C C . ALA A 1 102 ? -21.127 -9.757 12.319 1.00 91.44 102 ALA A C 1
ATOM 767 O O . ALA A 1 102 ? -21.126 -10.595 13.214 1.00 91.44 102 ALA A O 1
ATOM 768 N N . SER A 1 103 ? -21.985 -9.831 11.292 1.00 90.94 103 SER A N 1
ATOM 769 C CA . SER A 1 103 ? -22.929 -10.946 11.124 1.00 90.94 103 SER A CA 1
ATOM 770 C C . SER A 1 103 ? -22.279 -12.276 10.706 1.00 90.94 103 SER A C 1
ATOM 772 O O . SER A 1 103 ? -22.934 -13.318 10.764 1.00 90.94 103 SER A O 1
ATOM 774 N N . LYS A 1 104 ? -21.015 -12.255 10.260 1.00 91.88 104 LYS A N 1
ATOM 775 C CA . LYS A 1 104 ? -20.318 -13.412 9.669 1.00 91.88 104 LYS A CA 1
ATOM 776 C C . LYS A 1 104 ? -19.007 -13.774 10.362 1.00 91.88 104 LYS A C 1
ATOM 778 O O . LYS A 1 104 ? -18.636 -14.943 10.336 1.00 91.88 104 LYS A O 1
ATOM 783 N N . TYR A 1 105 ? -18.321 -12.799 10.952 1.00 93.12 105 TYR A N 1
ATOM 784 C CA . TYR A 1 105 ? -16.977 -12.959 11.507 1.00 93.12 105 TYR A CA 1
ATOM 785 C C . TYR A 1 105 ? -16.923 -12.521 12.965 1.00 93.12 105 TYR A C 1
ATOM 787 O O . TYR A 1 105 ? -17.706 -11.680 13.412 1.00 93.12 105 TYR A O 1
ATOM 795 N N . THR A 1 106 ? -15.970 -13.074 13.712 1.00 91.38 106 THR A N 1
ATOM 796 C CA . THR A 1 106 ? -15.768 -12.689 15.112 1.00 91.38 106 THR A CA 1
ATOM 797 C C . THR A 1 106 ? -14.957 -11.397 15.233 1.00 91.38 106 THR A C 1
ATOM 799 O O . THR A 1 106 ? -14.098 -11.093 14.404 1.00 91.38 106 THR A O 1
ATOM 802 N N . CYS A 1 107 ? -15.166 -10.643 16.320 1.00 89.56 107 CYS A N 1
ATOM 803 C CA . CYS A 1 107 ? -14.455 -9.382 16.566 1.00 89.56 107 CYS A CA 1
ATOM 804 C C . CYS A 1 107 ? -12.927 -9.559 16.534 1.00 89.56 107 CYS A C 1
ATOM 806 O O . CYS A 1 107 ? -12.211 -8.694 16.038 1.00 89.56 107 CYS A O 1
ATOM 808 N N . ALA A 1 108 ? -12.427 -10.686 17.053 1.00 89.12 108 ALA A N 1
ATOM 809 C CA . ALA A 1 108 ? -10.999 -10.964 17.192 1.00 89.12 108 ALA A CA 1
ATOM 810 C C . ALA A 1 108 ? -10.289 -11.243 15.856 1.00 89.12 108 ALA A C 1
ATOM 812 O O . ALA A 1 108 ? -9.077 -11.054 15.772 1.00 89.12 108 ALA A O 1
ATOM 813 N N . GLU A 1 109 ? -11.019 -11.657 14.817 1.00 90.00 109 GLU A N 1
ATOM 814 C CA . GLU A 1 109 ? -10.450 -11.871 13.479 1.00 90.00 109 GLU A CA 1
ATOM 815 C C . GLU A 1 109 ? -10.012 -10.553 12.830 1.00 90.00 109 GLU A C 1
ATOM 817 O O . GLU A 1 109 ? -8.990 -10.502 12.142 1.00 90.00 109 GLU A O 1
ATOM 822 N N . CYS A 1 110 ? -10.761 -9.476 13.082 1.00 88.62 110 CYS A N 1
ATOM 823 C CA . CYS A 1 110 ? -10.461 -8.139 12.574 1.00 88.62 110 CYS A CA 1
ATOM 824 C C . CYS A 1 110 ? -9.690 -7.281 13.585 1.00 88.62 110 CYS A C 1
ATOM 826 O O . CYS A 1 110 ? -8.830 -6.492 13.195 1.00 88.62 110 CYS A O 1
ATOM 828 N N . HIS A 1 111 ? -9.967 -7.447 14.878 1.00 88.25 111 HIS A N 1
ATOM 829 C CA . HIS A 1 111 ? -9.362 -6.682 15.965 1.00 88.25 111 HIS A CA 1
ATOM 830 C C . HIS A 1 111 ? -8.561 -7.579 16.923 1.00 88.25 111 HIS A C 1
ATOM 832 O O . HIS A 1 111 ? -8.941 -7.767 18.088 1.00 88.25 111 HIS A O 1
ATOM 838 N N . PRO A 1 112 ? -7.436 -8.148 16.458 1.00 87.06 112 PRO A N 1
ATOM 839 C CA . PRO A 1 112 ? -6.632 -9.046 17.269 1.00 87.06 112 PRO A CA 1
ATOM 840 C C . PRO A 1 112 ? -6.036 -8.314 18.475 1.00 87.06 112 PRO A C 1
ATOM 842 O O . PRO A 1 112 ? -5.551 -7.187 18.381 1.00 87.06 112 PRO A O 1
ATOM 845 N N . GLY A 1 113 ? -6.054 -8.979 19.630 1.00 88.81 113 GLY A N 1
ATOM 846 C CA . GLY A 1 113 ? -5.414 -8.485 20.849 1.00 88.81 113 GLY A CA 1
ATOM 847 C C . GLY A 1 113 ? -6.205 -7.441 21.640 1.00 88.81 113 GLY A C 1
ATOM 848 O O . GLY A 1 113 ? -5.747 -7.081 22.725 1.00 88.81 113 GLY A O 1
ATOM 849 N N . LEU A 1 114 ? -7.391 -7.007 21.177 1.00 89.06 114 LEU A N 1
ATOM 850 C CA . LEU A 1 114 ? -8.225 -6.037 21.907 1.00 89.06 114 LEU A CA 1
ATOM 851 C C . LEU A 1 114 ? -8.525 -6.491 23.336 1.00 89.06 114 LEU A C 1
ATOM 853 O O . LEU A 1 114 ? -8.334 -5.724 24.269 1.00 89.06 114 LEU A O 1
ATOM 857 N N . THR A 1 115 ? -8.906 -7.752 23.534 1.00 89.62 115 THR A N 1
ATOM 858 C CA . THR A 1 115 ? -9.279 -8.294 24.853 1.00 89.62 115 THR A CA 1
ATOM 859 C C . THR A 1 115 ? -8.185 -8.143 25.916 1.00 89.62 115 THR A C 1
ATOM 861 O O . THR A 1 115 ? -8.482 -8.103 27.103 1.00 89.62 115 THR A O 1
ATOM 864 N N . SER A 1 116 ? -6.914 -8.057 25.517 1.00 89.56 116 SER A N 1
ATOM 865 C CA . SER A 1 116 ? -5.765 -7.898 26.418 1.00 89.56 116 SER A CA 1
ATOM 866 C C . SER A 1 116 ? -5.059 -6.549 26.278 1.00 89.56 116 SER A C 1
ATOM 868 O O . SER A 1 116 ? -3.994 -6.357 26.862 1.00 89.56 116 SER A O 1
ATOM 870 N N . ASN A 1 117 ? -5.612 -5.630 25.490 1.00 89.56 117 ASN A N 1
ATOM 871 C CA . ASN A 1 117 ? -4.985 -4.358 25.175 1.00 89.56 117 ASN A CA 1
ATOM 872 C C . ASN A 1 117 ? -5.298 -3.294 26.240 1.00 89.56 117 ASN A C 1
ATOM 874 O O . ASN A 1 117 ? -6.435 -3.140 26.687 1.00 89.56 117 ASN A O 1
ATOM 878 N N . THR A 1 118 ? -4.271 -2.545 26.638 1.00 87.88 118 THR A N 1
ATOM 879 C CA . THR A 1 118 ? -4.382 -1.450 27.611 1.00 87.88 118 THR A CA 1
ATOM 880 C C . THR A 1 118 ? -4.667 -0.100 26.967 1.00 87.88 118 THR A C 1
ATOM 882 O O . THR A 1 118 ? -5.222 0.768 27.627 1.00 87.88 118 THR A O 1
ATOM 885 N N . ASP A 1 119 ? -4.291 0.081 25.701 1.00 85.19 119 ASP A N 1
ATOM 886 C CA . ASP A 1 119 ? -4.526 1.297 24.925 1.00 85.19 119 ASP A CA 1
ATOM 887 C C . ASP A 1 119 ? -4.605 0.958 23.432 1.00 85.19 119 ASP A C 1
ATOM 889 O O . ASP A 1 119 ? -3.657 0.431 22.842 1.00 85.19 119 ASP A O 1
ATOM 893 N N . VAL A 1 120 ? -5.740 1.264 22.801 1.00 81.31 120 VAL A N 1
ATOM 894 C CA . VAL A 1 120 ? -5.993 0.909 21.395 1.00 81.31 120 VAL A CA 1
ATOM 895 C C . VAL A 1 120 ? -5.025 1.584 20.427 1.00 81.31 120 VAL A C 1
ATOM 897 O O . VAL A 1 120 ? -4.847 1.103 19.312 1.00 81.31 120 VAL A O 1
ATOM 900 N N . ARG A 1 121 ? -4.366 2.671 20.849 1.00 78.50 121 ARG A N 1
ATOM 901 C CA . ARG A 1 121 ? -3.334 3.366 20.064 1.00 78.50 121 ARG A CA 1
ATOM 902 C C . ARG A 1 121 ? -2.053 2.547 19.907 1.00 78.50 121 ARG A C 1
ATOM 904 O O . ARG A 1 121 ? -1.248 2.865 19.034 1.00 78.50 121 ARG A O 1
ATOM 911 N N . ASP A 1 122 ? -1.870 1.519 20.732 1.00 81.75 122 ASP A N 1
ATOM 912 C CA . ASP A 1 122 ? -0.747 0.586 20.631 1.00 81.75 122 ASP A CA 1
ATOM 913 C C . ASP A 1 122 ? -1.001 -0.518 19.589 1.00 81.75 122 ASP A C 1
ATOM 915 O O . ASP A 1 122 ? -0.085 -1.263 19.240 1.00 81.75 122 ASP A O 1
ATOM 919 N N . LEU A 1 123 ? -2.232 -0.637 19.078 1.00 82.00 123 LEU A N 1
ATOM 920 C CA . LEU A 1 123 ? -2.578 -1.599 18.036 1.00 82.00 123 LEU A CA 1
ATOM 921 C C . LEU A 1 123 ? -2.357 -0.987 16.652 1.00 82.00 123 LEU A C 1
ATOM 923 O O . LEU A 1 123 ? -2.726 0.157 16.382 1.00 82.00 123 LEU A O 1
ATOM 927 N N . ALA A 1 124 ? -1.767 -1.772 15.752 1.00 78.38 124 ALA A N 1
ATOM 928 C CA . ALA A 1 124 ? -1.605 -1.358 14.368 1.00 78.38 124 ALA A CA 1
ATOM 929 C C . ALA A 1 124 ? -2.983 -1.228 13.688 1.00 78.38 124 ALA A C 1
ATOM 931 O O . ALA A 1 124 ? -3.834 -2.105 13.864 1.00 78.38 124 ALA A O 1
ATOM 932 N N . PRO A 1 125 ? -3.217 -0.169 12.890 1.00 78.44 125 PRO A N 1
ATOM 933 C CA . PRO A 1 125 ? -4.428 -0.073 12.091 1.00 78.44 125 PRO A CA 1
ATOM 934 C C . PRO A 1 125 ? -4.457 -1.191 11.044 1.00 78.44 125 PRO A C 1
ATOM 936 O O . PRO A 1 125 ? -3.416 -1.605 10.533 1.00 78.44 125 PRO A O 1
ATOM 939 N N . MET A 1 126 ? -5.659 -1.643 10.690 1.00 82.06 126 MET A N 1
ATOM 940 C CA . MET A 1 126 ? -5.851 -2.677 9.676 1.00 82.06 126 MET A CA 1
ATOM 941 C C . MET A 1 126 ? -5.343 -2.197 8.303 1.00 82.06 126 MET A C 1
ATOM 943 O O . MET A 1 126 ? -5.881 -1.217 7.771 1.00 82.06 126 MET A O 1
ATOM 947 N N . PRO A 1 127 ? -4.331 -2.856 7.706 1.00 85.75 127 PRO A N 1
ATOM 948 C CA . PRO A 1 127 ? -3.853 -2.504 6.378 1.00 85.75 127 PRO A CA 1
ATOM 949 C C . PRO A 1 127 ? -4.832 -2.996 5.306 1.00 85.75 127 PRO A C 1
ATOM 951 O O . PRO A 1 127 ? -5.474 -4.031 5.463 1.00 85.75 127 PRO A O 1
ATOM 954 N N . MET A 1 128 ? -4.877 -2.305 4.161 1.00 88.62 128 MET A N 1
ATOM 955 C CA . MET A 1 128 ? -5.701 -2.697 3.005 1.00 88.62 128 MET A CA 1
ATOM 956 C C . MET A 1 128 ? -5.482 -4.163 2.599 1.00 88.62 128 MET A C 1
ATOM 958 O O . MET A 1 128 ? -6.438 -4.856 2.267 1.00 88.62 128 MET A O 1
ATOM 962 N N . GLN A 1 129 ? -4.237 -4.647 2.678 1.00 88.38 129 GLN A N 1
ATOM 963 C CA . GLN A 1 129 ? -3.889 -6.026 2.337 1.00 88.38 129 GLN A CA 1
ATOM 964 C C . GLN A 1 129 ? -4.662 -7.052 3.177 1.00 88.38 129 GLN A C 1
ATOM 966 O O . GLN A 1 129 ? -5.116 -8.049 2.632 1.00 88.38 129 GLN A O 1
ATOM 971 N N . GLN A 1 130 ? -4.903 -6.779 4.464 1.00 90.81 130 GLN A N 1
ATOM 972 C CA . GLN A 1 130 ? -5.663 -7.687 5.328 1.00 90.81 130 GLN A CA 1
ATOM 973 C C . GLN A 1 130 ? -7.118 -7.835 4.855 1.00 90.81 130 GLN A C 1
ATOM 975 O O . GLN A 1 130 ? -7.654 -8.944 4.861 1.00 90.81 130 GLN A O 1
ATOM 980 N N . CYS A 1 131 ? -7.739 -6.743 4.389 1.00 91.69 131 CYS A N 1
ATOM 981 C CA . CYS A 1 131 ? -9.070 -6.788 3.779 1.00 91.69 131 CYS A CA 1
ATOM 982 C C . CYS A 1 131 ? -9.050 -7.613 2.488 1.00 91.69 131 CYS A C 1
ATOM 984 O O . CYS A 1 131 ? -9.865 -8.518 2.318 1.00 91.69 131 CYS A O 1
ATOM 986 N N . MET A 1 132 ? -8.085 -7.325 1.608 1.00 93.06 132 MET A N 1
ATOM 987 C CA . MET A 1 132 ? -7.959 -7.965 0.295 1.00 93.06 132 MET A CA 1
ATOM 988 C C . MET A 1 132 ? -7.710 -9.473 0.414 1.00 93.06 132 MET A C 1
ATOM 990 O O . MET A 1 132 ? -8.339 -10.253 -0.303 1.00 93.06 132 MET A O 1
ATOM 994 N N . ASP A 1 133 ? -6.847 -9.892 1.341 1.00 94.44 133 ASP A N 1
ATOM 995 C CA . ASP A 1 133 ? -6.533 -11.301 1.599 1.00 94.44 133 ASP A CA 1
ATOM 996 C C . ASP A 1 133 ? -7.755 -12.055 2.132 1.00 94.44 133 ASP A C 1
ATOM 998 O O . ASP A 1 133 ? -8.037 -13.180 1.709 1.00 94.44 133 ASP A O 1
ATOM 1002 N N . CYS A 1 134 ? -8.509 -11.429 3.043 1.00 95.00 134 CYS A N 1
ATOM 1003 C CA . CYS A 1 134 ? -9.755 -11.990 3.551 1.00 95.00 13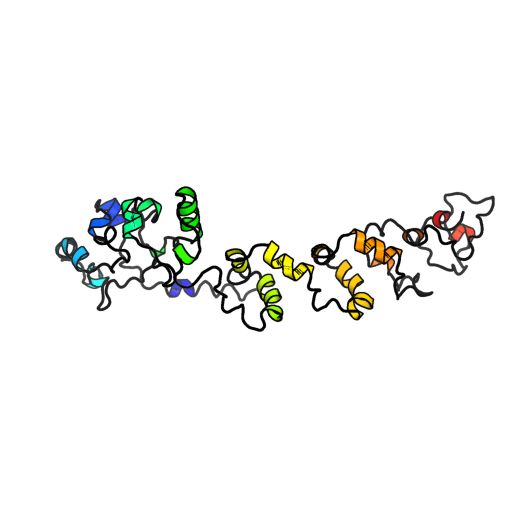4 CYS A CA 1
ATOM 1004 C C . CYS A 1 134 ? -10.787 -12.126 2.426 1.00 95.00 134 CYS A C 1
ATOM 1006 O O . CYS A 1 134 ? -11.269 -13.222 2.162 1.00 95.00 134 CYS A O 1
ATOM 1008 N N . HIS A 1 135 ? -11.054 -11.054 1.683 1.00 95.75 135 HIS A N 1
ATOM 1009 C CA . HIS A 1 135 ? -11.987 -11.082 0.559 1.00 95.75 135 HIS A CA 1
ATOM 1010 C C . HIS A 1 135 ? -11.588 -12.108 -0.509 1.00 95.75 135 HIS A C 1
ATOM 1012 O O . HIS A 1 135 ? -12.454 -12.809 -1.025 1.00 95.75 135 HIS A O 1
ATOM 1018 N N . ALA A 1 136 ? -10.294 -12.262 -0.806 1.00 96.38 136 ALA A N 1
ATOM 1019 C CA . ALA A 1 136 ? -9.818 -13.266 -1.754 1.00 96.38 136 ALA A CA 1
ATOM 1020 C C . ALA A 1 136 ? -10.124 -14.693 -1.270 1.00 96.38 136 ALA A C 1
ATOM 1022 O O . ALA A 1 136 ? -10.614 -15.514 -2.049 1.00 96.38 136 ALA A O 1
ATOM 1023 N N . ARG A 1 137 ? -9.886 -14.978 0.018 1.00 96.19 137 ARG A N 1
ATOM 1024 C CA . ARG A 1 137 ? -10.204 -16.273 0.642 1.00 96.19 137 ARG A CA 1
ATOM 1025 C C . ARG A 1 137 ? -11.706 -16.560 0.630 1.00 96.19 137 ARG A C 1
ATOM 1027 O O . ARG A 1 137 ? -12.113 -17.668 0.292 1.00 96.19 137 ARG A O 1
ATOM 1034 N N . GLU A 1 138 ? -12.508 -15.546 0.928 1.00 95.31 138 GLU A N 1
ATOM 1035 C CA . GLU A 1 138 ? -13.972 -15.624 1.008 1.00 95.31 138 GLU A CA 1
ATOM 1036 C C . GLU A 1 138 ? -14.655 -15.471 -0.360 1.00 95.31 138 GLU A C 1
ATOM 1038 O O . GLU A 1 138 ? -15.881 -15.521 -0.466 1.00 95.31 138 GLU A O 1
ATOM 1043 N N . LYS A 1 139 ? -13.864 -15.295 -1.430 1.00 95.69 139 LYS A N 1
ATOM 1044 C CA . LYS A 1 139 ? -14.330 -15.032 -2.801 1.00 95.69 139 LYS A CA 1
ATOM 1045 C C . LYS A 1 139 ? -15.264 -13.816 -2.892 1.00 95.69 139 LYS A C 1
ATOM 1047 O O . LYS A 1 139 ? -16.150 -13.767 -3.746 1.00 95.69 139 LYS A O 1
ATOM 1052 N N . ALA A 1 140 ? -15.065 -12.837 -2.017 1.00 94.25 140 ALA A N 1
ATOM 1053 C CA . ALA A 1 140 ? -15.731 -11.548 -2.059 1.00 94.25 140 ALA A CA 1
ATOM 1054 C C . ALA A 1 140 ? -15.058 -10.612 -3.087 1.00 94.25 140 ALA A C 1
ATOM 1056 O O . ALA A 1 140 ? -13.892 -10.812 -3.446 1.00 94.25 140 ALA A O 1
ATOM 1057 N N . PRO A 1 141 ? -15.766 -9.583 -3.587 1.00 93.44 141 PRO A N 1
ATOM 1058 C CA . PRO A 1 141 ? -15.196 -8.640 -4.541 1.00 93.44 141 PRO A CA 1
ATOM 1059 C C . PRO A 1 141 ? -13.985 -7.885 -3.972 1.00 93.44 141 PRO A C 1
ATOM 1061 O O . PRO A 1 141 ? -14.013 -7.395 -2.846 1.00 93.44 141 PRO A O 1
ATOM 1064 N N . ASN A 1 142 ? -12.942 -7.762 -4.794 1.00 92.69 142 ASN A N 1
ATOM 1065 C CA . ASN A 1 142 ? -11.689 -7.061 -4.481 1.00 92.69 142 ASN A CA 1
ATOM 1066 C C . ASN A 1 142 ? -11.397 -5.902 -5.445 1.00 92.69 142 ASN A C 1
ATOM 1068 O O . ASN A 1 142 ? -10.280 -5.397 -5.518 1.00 92.69 142 ASN A O 1
ATOM 1072 N N . ALA A 1 143 ? -12.398 -5.474 -6.214 1.00 91.12 143 ALA A N 1
ATOM 1073 C CA . ALA A 1 143 ? -12.264 -4.277 -7.033 1.00 91.12 143 ALA A CA 1
ATOM 1074 C C . ALA A 1 143 ? -12.139 -3.043 -6.128 1.00 91.12 143 ALA A C 1
ATOM 1076 O O . ALA A 1 143 ? -12.825 -2.971 -5.108 1.00 91.12 143 ALA A O 1
ATOM 1077 N N . CYS A 1 144 ? -11.336 -2.049 -6.518 1.00 89.56 144 CYS A N 1
ATOM 1078 C CA . CYS A 1 144 ? -11.096 -0.835 -5.726 1.00 89.56 144 CYS A CA 1
ATOM 1079 C C . CYS A 1 144 ? -12.408 -0.159 -5.296 1.00 89.56 144 CYS A C 1
ATOM 1081 O O . CYS A 1 144 ? -12.591 0.131 -4.117 1.00 89.56 144 CYS A O 1
ATOM 1083 N N . ALA A 1 145 ? -13.355 -0.031 -6.232 1.00 91.38 145 ALA A N 1
ATOM 1084 C CA . ALA A 1 145 ? -14.673 0.571 -6.021 1.00 91.38 145 ALA A CA 1
ATOM 1085 C C . ALA A 1 145 ? -15.595 -0.217 -5.065 1.00 91.38 145 ALA A C 1
ATOM 1087 O O . ALA A 1 145 ? -16.647 0.283 -4.679 1.00 91.38 145 ALA A O 1
ATOM 1088 N N . THR A 1 146 ? -15.222 -1.442 -4.676 1.00 91.94 146 THR A N 1
ATOM 1089 C CA . THR A 1 146 ? -15.946 -2.206 -3.642 1.00 91.94 146 THR A CA 1
ATOM 1090 C C . THR A 1 146 ? -15.843 -1.501 -2.293 1.00 91.94 146 THR A C 1
ATOM 1092 O O . THR A 1 146 ? -16.816 -1.439 -1.548 1.00 91.94 146 THR A O 1
ATOM 1095 N N . CYS A 1 147 ? -14.661 -0.960 -1.994 1.00 91.81 147 CYS A N 1
ATOM 1096 C CA . CYS A 1 147 ? -14.363 -0.318 -0.719 1.00 91.81 147 CYS A CA 1
ATOM 1097 C C . CYS A 1 147 ? -14.232 1.196 -0.884 1.00 91.81 147 CYS A C 1
ATOM 1099 O O . CYS A 1 147 ? -14.667 1.955 -0.024 1.00 91.81 147 CYS A O 1
ATOM 1101 N N . HIS A 1 148 ? -13.632 1.654 -1.979 1.00 91.12 148 HIS A N 1
ATOM 1102 C CA . HIS A 1 148 ? -13.359 3.063 -2.197 1.00 91.12 148 HIS A CA 1
ATOM 1103 C C . HIS A 1 148 ? -14.536 3.805 -2.822 1.00 91.12 148 HIS A C 1
ATOM 1105 O O . HIS A 1 148 ? -15.167 3.330 -3.762 1.00 91.12 148 HIS A O 1
ATOM 1111 N N . VAL A 1 149 ? -14.815 5.004 -2.310 1.00 89.12 149 VAL A N 1
ATOM 1112 C CA . VAL A 1 149 ? -15.963 5.816 -2.748 1.00 89.12 149 VAL A CA 1
ATOM 1113 C C . VAL A 1 149 ? -15.696 6.630 -4.011 1.00 89.12 149 VAL A C 1
ATOM 1115 O O . VAL A 1 149 ? -16.633 6.964 -4.732 1.00 89.12 149 VAL A O 1
ATOM 1118 N N . ARG A 1 150 ? -14.434 6.969 -4.267 1.00 86.62 150 ARG A N 1
ATOM 1119 C CA . ARG A 1 150 ? -13.942 7.753 -5.408 1.00 86.62 150 ARG A CA 1
ATOM 1120 C C . ARG A 1 150 ? -12.792 7.065 -6.141 1.00 86.62 150 ARG A C 1
ATOM 1122 O O . ARG A 1 150 ? -12.615 7.341 -7.322 1.00 86.62 150 ARG A O 1
ATOM 1129 N N . ILE A 1 151 ? -11.993 6.233 -5.467 1.00 86.44 151 ILE A N 1
ATOM 1130 C CA . ILE A 1 151 ? -10.858 5.544 -6.100 1.00 86.44 151 ILE A CA 1
ATOM 1131 C C . ILE A 1 151 ? -11.351 4.303 -6.856 1.00 86.44 151 ILE A C 1
ATOM 1133 O O . ILE A 1 151 ? -11.732 3.297 -6.259 1.00 86.44 151 ILE A O 1
ATOM 1137 N N . ASP A 1 152 ? -11.289 4.361 -8.182 1.00 84.31 152 ASP A N 1
ATOM 1138 C CA . ASP A 1 152 ? -11.540 3.239 -9.084 1.00 84.31 152 ASP A CA 1
ATOM 1139 C C . ASP A 1 152 ? -10.426 3.117 -10.141 1.00 84.31 152 ASP A C 1
ATOM 1141 O O . ASP A 1 152 ? -9.417 3.820 -10.093 1.00 84.31 152 ASP A O 1
ATOM 1145 N N . GLU A 1 153 ? -10.609 2.222 -11.112 1.00 75.94 153 GLU A N 1
ATOM 1146 C CA . GLU A 1 153 ? -9.666 1.999 -12.219 1.00 75.94 153 GLU A CA 1
ATOM 1147 C C . GLU A 1 153 ? -9.444 3.230 -13.123 1.00 75.94 153 GLU A C 1
ATOM 1149 O O . GLU A 1 153 ? -8.480 3.274 -13.887 1.00 75.94 153 GLU A O 1
ATOM 1154 N N . ARG A 1 154 ? -10.327 4.233 -13.051 1.00 80.38 154 ARG A N 1
ATOM 1155 C CA . ARG A 1 154 ? -10.274 5.475 -13.836 1.00 80.38 154 ARG A CA 1
ATOM 1156 C C . ARG A 1 154 ? -9.727 6.648 -13.029 1.00 80.38 154 ARG A C 1
ATOM 1158 O O . ARG A 1 154 ? -9.442 7.701 -13.603 1.00 80.38 154 ARG A O 1
ATOM 1165 N N . TRP A 1 155 ? -9.593 6.496 -11.715 1.00 83.50 155 TRP A N 1
ATOM 1166 C CA . TRP A 1 155 ? -9.134 7.562 -10.844 1.00 83.50 155 TRP A CA 1
ATOM 1167 C C . TRP A 1 155 ? -7.637 7.826 -11.031 1.00 83.50 155 TRP A C 1
ATOM 1169 O O . TRP A 1 155 ? -6.788 6.975 -10.768 1.00 83.50 155 TRP A O 1
ATOM 1179 N N . ALA A 1 156 ? -7.311 9.048 -11.450 1.00 80.06 156 ALA A N 1
ATOM 1180 C CA . ALA A 1 156 ? -5.940 9.512 -11.586 1.00 80.06 156 ALA A CA 1
ATOM 1181 C C . ALA A 1 156 ? -5.512 10.276 -10.315 1.00 80.06 156 ALA A C 1
ATOM 1183 O O . ALA A 1 156 ? -6.146 11.280 -9.966 1.00 80.06 156 ALA A O 1
ATOM 1184 N N . PRO A 1 157 ? -4.441 9.854 -9.616 1.00 76.62 157 PRO A N 1
ATOM 1185 C CA . PRO A 1 157 ? -3.951 10.586 -8.457 1.00 76.62 157 PRO A CA 1
ATOM 1186 C C . PRO A 1 157 ? -3.433 11.984 -8.833 1.00 76.62 157 PRO A C 1
ATOM 1188 O O . PRO A 1 157 ? -3.052 12.215 -9.978 1.00 76.62 157 PRO A O 1
ATOM 1191 N N . PRO A 1 158 ? -3.310 12.922 -7.872 1.00 75.75 158 PRO A N 1
ATOM 1192 C CA . PRO A 1 158 ? -2.834 14.285 -8.145 1.00 75.75 158 PRO A CA 1
ATOM 1193 C C . PRO A 1 158 ? -1.460 14.370 -8.830 1.00 75.75 158 PRO A C 1
ATOM 1195 O O . PRO A 1 158 ? -1.143 15.366 -9.475 1.00 75.75 158 PRO A O 1
ATOM 1198 N N . ASN A 1 159 ? -0.634 13.327 -8.705 1.00 71.88 159 ASN A N 1
ATOM 1199 C CA . ASN A 1 159 ? 0.655 13.234 -9.387 1.00 71.88 159 ASN A CA 1
ATOM 1200 C C . ASN A 1 159 ? 0.535 12.945 -10.900 1.00 71.88 159 ASN A C 1
ATOM 1202 O O . ASN A 1 159 ? 1.505 13.174 -11.611 1.00 71.88 159 ASN A O 1
ATOM 1206 N N . HIS A 1 160 ? -0.635 12.549 -11.414 1.00 77.50 160 HIS A N 1
ATOM 1207 C CA . HIS A 1 160 ? -0.930 12.365 -12.847 1.00 77.50 160 HIS A CA 1
ATOM 1208 C C . HIS A 1 160 ? -1.241 13.687 -13.575 1.00 77.50 160 HIS A C 1
ATOM 1210 O O . HIS A 1 160 ? -1.882 13.706 -14.626 1.00 77.50 160 HIS A O 1
ATOM 1216 N N . ALA A 1 161 ? -0.802 14.816 -13.017 1.00 77.44 161 ALA A N 1
ATOM 1217 C CA . ALA A 1 161 ? -0.959 16.126 -13.629 1.00 77.44 161 ALA A CA 1
ATOM 1218 C C . ALA A 1 161 ? -0.230 16.227 -14.986 1.00 77.44 161 ALA A C 1
ATOM 1220 O O . ALA A 1 161 ? 0.568 15.371 -15.366 1.00 77.44 161 ALA A O 1
ATOM 1221 N N . HIS A 1 162 ? -0.468 17.325 -15.709 1.00 77.12 162 HIS A N 1
ATOM 1222 C CA . HIS A 1 162 ? -0.020 17.528 -17.094 1.00 77.12 162 HIS A CA 1
ATOM 1223 C C . HIS A 1 162 ? 1.481 17.251 -17.346 1.00 77.12 162 HIS A C 1
ATOM 1225 O O . HIS A 1 162 ? 1.840 16.737 -18.400 1.00 77.12 162 HIS A O 1
ATOM 1231 N N . ALA A 1 163 ? 2.354 17.514 -16.367 1.00 79.50 163 ALA A N 1
ATOM 1232 C CA . ALA A 1 163 ? 3.802 17.299 -16.467 1.00 79.50 163 ALA A CA 1
ATOM 1233 C C . ALA A 1 163 ? 4.284 15.917 -15.959 1.00 79.50 163 ALA A C 1
ATOM 1235 O O . ALA A 1 163 ? 5.476 15.726 -15.710 1.00 79.50 163 ALA A O 1
ATOM 1236 N N . TRP A 1 164 ? 3.391 14.930 -15.802 1.00 79.81 164 TRP A N 1
ATOM 1237 C CA . TRP A 1 164 ? 3.734 13.578 -15.329 1.00 79.81 164 TRP A CA 1
ATOM 1238 C C . TRP A 1 164 ? 4.914 12.964 -16.094 1.00 79.81 164 TRP A C 1
ATOM 1240 O O . TRP A 1 164 ? 5.872 12.490 -15.480 1.00 79.81 164 TRP A O 1
ATOM 1250 N N . LYS A 1 165 ? 4.907 13.039 -17.434 1.00 79.44 165 LYS A N 1
ATOM 1251 C CA . LYS A 1 165 ? 5.985 12.494 -18.282 1.00 79.44 165 LYS A CA 1
ATOM 1252 C C . LYS A 1 165 ? 7.367 13.065 -17.937 1.00 79.44 165 LYS A C 1
ATOM 1254 O O . LYS A 1 165 ? 8.360 12.360 -18.076 1.00 79.44 165 LYS A O 1
ATOM 1259 N N . GLU A 1 166 ? 7.437 14.295 -17.437 1.00 79.94 166 GLU A N 1
ATOM 1260 C CA . GLU A 1 166 ? 8.698 14.967 -17.109 1.00 79.94 166 GLU A CA 1
ATOM 1261 C C . GLU A 1 166 ? 9.211 14.635 -15.704 1.00 79.94 166 GLU A C 1
ATOM 1263 O O . GLU A 1 166 ? 10.423 14.609 -15.476 1.00 79.94 166 GLU A O 1
ATOM 1268 N N . HIS A 1 167 ? 8.307 14.370 -14.757 1.00 78.00 167 HIS A N 1
ATOM 1269 C CA . HIS A 1 167 ? 8.650 14.305 -13.334 1.00 78.00 167 HIS A CA 1
ATOM 1270 C C . HIS A 1 167 ? 8.507 12.918 -12.707 1.00 78.00 167 HIS A C 1
ATOM 1272 O O . HIS A 1 167 ? 9.148 12.657 -11.686 1.00 78.00 167 HIS A O 1
ATOM 1278 N N . HIS A 1 168 ? 7.739 12.006 -13.309 1.00 83.75 168 HIS A N 1
ATOM 1279 C CA . HIS A 1 168 ? 7.479 10.693 -12.712 1.00 83.75 168 HIS A CA 1
ATOM 1280 C C . HIS A 1 168 ? 8.751 9.891 -12.450 1.00 83.75 168 HIS A C 1
ATOM 1282 O O . HIS A 1 168 ? 8.851 9.239 -11.418 1.00 83.75 168 HIS A O 1
ATOM 1288 N N . GLY A 1 169 ? 9.761 9.998 -13.319 1.00 80.25 169 GLY A N 1
ATOM 1289 C CA . GLY A 1 169 ? 11.034 9.310 -13.122 1.00 80.25 169 GLY A CA 1
ATOM 1290 C C . GLY A 1 169 ? 11.762 9.740 -11.842 1.00 80.25 169 GLY A C 1
ATOM 1291 O O . GLY A 1 169 ? 12.394 8.910 -11.197 1.00 80.25 169 GLY A O 1
ATOM 1292 N N . LEU A 1 170 ? 11.667 11.014 -11.441 1.00 77.00 170 LEU A N 1
ATOM 1293 C CA . LEU A 1 170 ? 12.245 11.489 -10.174 1.00 77.00 170 LEU A CA 1
ATOM 1294 C C . LEU A 1 170 ? 11.485 10.919 -8.974 1.00 77.00 170 LEU A C 1
ATOM 1296 O O . LEU A 1 170 ? 12.103 10.529 -7.989 1.00 77.00 170 LEU A O 1
ATOM 1300 N N . VAL A 1 171 ? 10.158 10.837 -9.081 1.00 75.75 171 VAL A N 1
ATOM 1301 C CA . VAL A 1 171 ? 9.288 10.279 -8.038 1.00 75.75 171 VAL A CA 1
ATOM 1302 C C . VAL A 1 171 ? 9.523 8.774 -7.886 1.00 75.75 171 VAL A C 1
ATOM 1304 O O . VAL A 1 171 ? 9.767 8.317 -6.772 1.00 75.75 171 VAL A O 1
ATOM 1307 N N . ALA A 1 172 ? 9.557 8.027 -8.993 1.00 76.62 172 ALA A N 1
ATOM 1308 C CA . ALA A 1 172 ? 9.811 6.587 -9.012 1.00 76.62 172 ALA A CA 1
ATOM 1309 C C . ALA A 1 172 ? 11.190 6.227 -8.433 1.00 76.62 172 ALA A C 1
ATOM 1311 O O . ALA A 1 172 ? 11.327 5.234 -7.731 1.00 76.62 172 ALA A O 1
ATOM 1312 N N . ARG A 1 173 ? 12.212 7.065 -8.663 1.00 73.75 173 ARG A N 1
ATOM 1313 C CA . ARG A 1 173 ? 13.568 6.859 -8.122 1.00 73.75 173 ARG A CA 1
ATOM 1314 C C . ARG A 1 173 ? 13.782 7.418 -6.716 1.00 73.75 173 ARG A C 1
ATOM 1316 O O . ARG A 1 173 ? 14.857 7.226 -6.158 1.00 73.75 173 ARG A O 1
ATOM 1323 N N . SER A 1 174 ? 12.807 8.128 -6.145 1.00 69.25 174 SER A N 1
ATOM 1324 C CA . SER A 1 174 ? 12.990 8.832 -4.867 1.00 69.25 174 SER A CA 1
ATOM 1325 C C . SER A 1 174 ? 13.148 7.906 -3.656 1.00 69.25 174 SER A C 1
ATOM 1327 O O . SER A 1 174 ? 13.492 8.405 -2.588 1.00 69.25 174 SER A O 1
ATOM 1329 N N . ALA A 1 175 ? 12.899 6.594 -3.808 1.00 59.69 175 ALA A N 1
ATOM 1330 C CA . ALA A 1 175 ? 13.001 5.551 -2.774 1.00 59.69 175 ALA A CA 1
ATOM 1331 C C . ALA A 1 175 ? 12.304 5.890 -1.439 1.00 59.69 175 ALA A C 1
ATOM 1333 O O . ALA A 1 175 ? 12.561 5.273 -0.409 1.00 59.69 175 ALA A O 1
ATOM 1334 N N . CYS A 1 176 ? 11.428 6.895 -1.432 1.00 60.28 176 CYS A N 1
ATOM 1335 C CA . CYS A 1 176 ? 10.636 7.247 -0.275 1.00 60.28 176 CYS A CA 1
ATOM 1336 C C . CYS A 1 176 ? 9.379 6.383 -0.298 1.00 60.28 176 CYS A C 1
ATOM 1338 O O . CYS A 1 176 ? 8.599 6.452 -1.249 1.00 60.28 176 CYS A O 1
ATOM 1340 N N . GLU A 1 177 ? 9.156 5.638 0.780 1.00 53.53 177 GLU A N 1
ATOM 1341 C CA . GLU A 1 177 ? 7.979 4.786 1.012 1.00 53.53 177 GLU A CA 1
ATOM 1342 C C . GLU A 1 177 ? 6.648 5.549 0.815 1.00 53.53 177 GLU A C 1
ATOM 1344 O O . GLU A 1 177 ? 5.620 4.991 0.435 1.00 53.53 177 GLU A O 1
ATOM 1349 N N . ARG A 1 178 ? 6.659 6.881 0.991 1.00 55.66 178 ARG A N 1
ATOM 1350 C CA . ARG A 1 178 ? 5.489 7.740 0.744 1.00 55.66 178 ARG A CA 1
ATOM 1351 C C . ARG A 1 178 ? 5.184 7.981 -0.739 1.00 55.66 178 ARG A C 1
ATOM 1353 O O . ARG A 1 178 ? 4.062 8.399 -1.028 1.00 55.66 178 ARG A O 1
ATOM 1360 N N . THR A 1 179 ? 6.124 7.762 -1.660 1.00 57.50 179 THR A N 1
ATOM 1361 C CA . THR A 1 179 ? 5.994 8.173 -3.072 1.00 57.50 179 THR A CA 1
ATOM 1362 C C . THR A 1 179 ? 6.427 7.144 -4.117 1.00 57.50 179 THR A C 1
ATOM 1364 O O . THR A 1 179 ? 5.785 7.105 -5.162 1.00 57.50 179 THR A O 1
ATOM 1367 N N . ALA A 1 180 ? 7.463 6.332 -3.887 1.00 53.53 180 ALA A N 1
ATOM 1368 C CA . ALA A 1 180 ? 7.998 5.416 -4.906 1.00 53.53 180 ALA A CA 1
ATOM 1369 C C . ALA A 1 180 ? 7.213 4.090 -4.995 1.00 53.53 180 ALA A C 1
ATOM 1371 O O . ALA A 1 180 ? 6.877 3.646 -6.090 1.00 53.53 180 ALA A O 1
ATOM 1372 N N . ASP A 1 181 ? 6.813 3.520 -3.855 1.00 57.12 181 ASP A N 1
ATOM 1373 C CA . ASP A 1 181 ? 6.274 2.147 -3.799 1.00 57.12 181 ASP A CA 1
ATOM 1374 C C . ASP A 1 181 ? 4.754 2.059 -3.987 1.00 57.12 181 ASP A C 1
ATOM 1376 O O . ASP A 1 181 ? 4.154 0.992 -3.897 1.00 57.12 181 ASP A O 1
ATOM 1380 N N . ARG A 1 182 ? 4.093 3.191 -4.247 1.00 72.31 182 ARG A N 1
ATOM 1381 C CA . ARG A 1 182 ? 2.626 3.252 -4.339 1.00 72.31 182 ARG A CA 1
ATOM 1382 C C . ARG A 1 182 ? 2.095 3.145 -5.762 1.00 72.31 182 ARG A C 1
ATOM 1384 O O . ARG A 1 182 ? 0.892 2.990 -5.937 1.00 72.31 182 ARG A O 1
ATOM 1391 N N . CYS A 1 183 ? 2.959 3.227 -6.772 1.00 78.75 183 CYS A N 1
ATOM 1392 C CA . CYS A 1 183 ? 2.548 3.075 -8.167 1.00 78.75 183 CYS A CA 1
ATOM 1393 C C . CYS A 1 183 ? 2.056 1.651 -8.448 1.00 78.75 183 CYS A C 1
ATOM 1395 O O . CYS A 1 183 ? 1.065 1.484 -9.150 1.00 78.75 183 CYS A O 1
ATOM 1397 N N . SER A 1 184 ? 2.699 0.646 -7.847 1.00 80.56 184 SER A N 1
ATOM 1398 C CA . SER A 1 184 ? 2.360 -0.775 -7.998 1.00 80.56 184 SER A CA 1
ATOM 1399 C C . SER A 1 184 ? 1.008 -1.163 -7.391 1.00 80.56 184 SER A C 1
ATOM 1401 O O . SER A 1 184 ? 0.486 -2.229 -7.697 1.00 80.56 184 SER A O 1
ATOM 1403 N N . ILE A 1 185 ? 0.412 -0.289 -6.570 1.00 80.44 185 ILE A N 1
ATOM 1404 C CA . ILE A 1 185 ? -0.953 -0.470 -6.055 1.00 80.44 185 ILE A CA 1
ATOM 1405 C C . ILE A 1 185 ? -1.968 -0.429 -7.206 1.00 80.44 185 ILE A C 1
ATOM 1407 O O . ILE A 1 185 ? -2.964 -1.144 -7.167 1.00 80.44 185 ILE A O 1
ATOM 1411 N N . CYS A 1 186 ? -1.710 0.396 -8.228 1.00 81.00 186 CYS A N 1
ATOM 1412 C CA . CYS A 1 186 ? -2.616 0.591 -9.363 1.00 81.00 186 CYS A CA 1
ATOM 1413 C C . CYS A 1 186 ? -2.034 0.095 -10.695 1.00 81.00 186 CYS A C 1
ATOM 1415 O O . CYS A 1 186 ? -2.784 -0.244 -11.606 1.00 81.00 186 CYS A O 1
ATOM 1417 N N . HIS A 1 187 ? -0.708 0.075 -10.837 1.00 83.81 187 HIS A N 1
ATOM 1418 C CA . HIS A 1 187 ? -0.026 -0.252 -12.084 1.00 83.81 187 HIS A CA 1
ATOM 1419 C C . HIS A 1 187 ? 0.750 -1.555 -11.984 1.00 83.81 187 HIS A C 1
ATOM 1421 O O . HIS A 1 187 ? 1.334 -1.888 -10.958 1.00 83.81 187 HIS A O 1
ATOM 1427 N N . THR A 1 188 ? 0.817 -2.260 -13.105 1.00 86.44 188 THR A N 1
ATOM 1428 C CA . THR A 1 188 ? 1.658 -3.450 -13.236 1.00 86.44 188 THR A CA 1
ATOM 1429 C C . THR A 1 188 ? 3.002 -3.073 -13.849 1.00 86.44 188 THR A C 1
ATOM 1431 O O . THR A 1 188 ? 3.143 -2.020 -14.472 1.00 86.44 188 THR A O 1
ATOM 1434 N N . GLU A 1 189 ? 3.993 -3.953 -13.732 1.00 84.12 189 GLU A N 1
ATOM 1435 C CA . GLU A 1 189 ? 5.296 -3.763 -14.378 1.00 84.12 189 GLU A CA 1
ATOM 1436 C C . GLU A 1 189 ? 5.161 -3.539 -15.896 1.00 84.12 189 GLU A C 1
ATOM 1438 O O . GLU A 1 189 ? 5.834 -2.683 -16.473 1.00 84.12 189 GLU A O 1
ATOM 1443 N N . SER A 1 190 ? 4.222 -4.235 -16.544 1.00 86.81 190 SER A N 1
ATOM 1444 C CA . SER A 1 190 ? 3.963 -4.070 -17.977 1.00 86.81 190 SER A CA 1
ATOM 1445 C C . SER A 1 190 ? 3.464 -2.665 -18.329 1.00 86.81 190 SER A C 1
ATOM 1447 O O . SER A 1 190 ? 3.791 -2.165 -19.404 1.00 86.81 190 SER A O 1
ATOM 1449 N N . SER A 1 191 ? 2.749 -1.993 -17.420 1.00 85.06 191 SER A N 1
ATOM 1450 C CA . SER A 1 191 ? 2.300 -0.607 -17.598 1.00 85.06 191 SER A CA 1
ATOM 1451 C C . SER A 1 191 ? 3.483 0.358 -17.708 1.00 85.06 191 SER A C 1
ATOM 1453 O O . SER A 1 191 ? 3.470 1.258 -18.546 1.00 85.06 191 SER A O 1
ATOM 1455 N N . CYS A 1 192 ? 4.532 0.145 -16.909 1.00 83.00 192 CYS A N 1
ATOM 1456 C CA . CYS A 1 192 ? 5.771 0.917 -16.994 1.00 83.00 192 CYS A CA 1
ATOM 1457 C C . CYS A 1 192 ? 6.507 0.608 -18.304 1.00 83.00 192 CYS A C 1
ATOM 1459 O O . CYS A 1 192 ? 6.914 1.513 -19.035 1.00 83.00 192 CYS A O 1
ATOM 1461 N N . LEU A 1 193 ? 6.643 -0.683 -18.619 1.00 83.25 193 LEU A N 1
ATOM 1462 C CA . LEU A 1 193 ? 7.386 -1.152 -19.786 1.00 83.25 193 LEU A CA 1
ATOM 1463 C C . LEU A 1 193 ? 6.752 -0.729 -21.114 1.00 83.25 193 LEU A C 1
ATOM 1465 O O . LEU A 1 1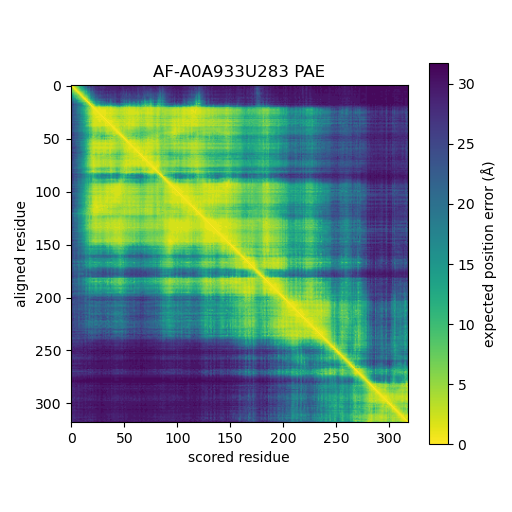93 ? 7.494 -0.485 -22.056 1.00 83.25 193 LEU A O 1
ATOM 1469 N N . ALA A 1 194 ? 5.425 -0.618 -21.204 1.00 84.44 194 ALA A N 1
ATOM 1470 C CA . ALA A 1 194 ? 4.744 -0.217 -22.436 1.00 84.44 194 ALA A CA 1
ATOM 1471 C C . ALA A 1 194 ? 5.258 1.131 -22.969 1.00 84.44 194 ALA A C 1
ATOM 1473 O O . ALA A 1 194 ? 5.555 1.256 -24.148 1.00 84.44 194 ALA A O 1
ATOM 1474 N N . CYS A 1 195 ? 5.441 2.112 -22.081 1.00 82.62 195 CYS A N 1
ATOM 1475 C CA . CYS A 1 195 ? 6.001 3.411 -22.443 1.00 82.62 195 CYS A CA 1
ATOM 1476 C C . CYS A 1 195 ? 7.536 3.368 -22.492 1.00 82.62 195 CYS A C 1
ATOM 1478 O O . CYS A 1 195 ? 8.140 3.811 -23.463 1.00 82.62 195 CYS A O 1
ATOM 1480 N N . HIS A 1 196 ? 8.189 2.788 -21.477 1.00 83.31 196 HIS A N 1
ATOM 1481 C CA . HIS A 1 196 ? 9.653 2.806 -21.377 1.00 83.31 196 HIS A CA 1
ATOM 1482 C C . HIS A 1 196 ? 10.381 1.967 -22.437 1.00 83.31 196 HIS A C 1
ATOM 1484 O O . HIS A 1 196 ? 11.569 2.188 -22.647 1.00 83.31 196 HIS A O 1
ATOM 1490 N N . LYS A 1 197 ? 9.700 1.033 -23.112 1.00 80.62 197 LYS A N 1
ATOM 1491 C CA . LYS A 1 197 ? 10.260 0.307 -24.262 1.00 80.62 197 LYS A CA 1
ATOM 1492 C C . LYS A 1 197 ? 10.231 1.117 -25.558 1.00 80.62 197 LYS A C 1
ATOM 1494 O O . LYS A 1 197 ? 11.052 0.864 -26.434 1.00 80.62 197 LYS A O 1
ATOM 1499 N N . GLU A 1 198 ? 9.296 2.053 -25.691 1.00 79.38 198 GLU A N 1
ATOM 1500 C CA . GLU A 1 198 ? 9.113 2.853 -26.908 1.00 79.38 198 GLU A CA 1
ATOM 1501 C C . GLU A 1 198 ? 9.776 4.231 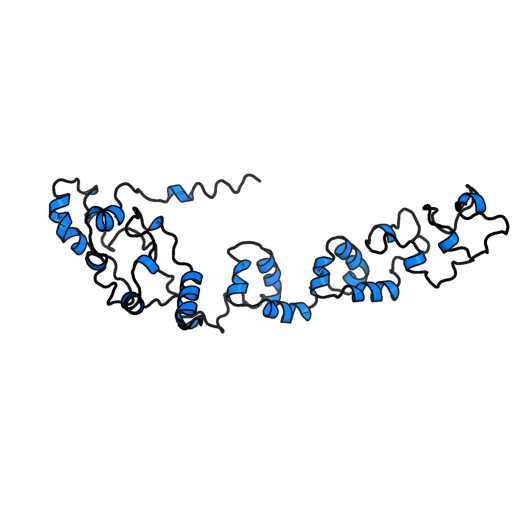-26.793 1.00 79.38 198 GLU A C 1
ATOM 1503 O O . GLU A 1 198 ? 10.349 4.740 -27.757 1.00 79.38 198 GLU A O 1
ATOM 1508 N N . GLU A 1 199 ? 9.748 4.823 -25.600 1.00 79.56 199 GLU A N 1
ATOM 1509 C CA . GLU A 1 199 ? 10.266 6.161 -25.341 1.00 79.56 199 GLU A CA 1
ATOM 1510 C C . GLU A 1 199 ? 11.744 6.122 -24.949 1.00 79.56 199 GLU A C 1
ATOM 1512 O O . GLU A 1 199 ? 12.129 5.674 -23.864 1.00 79.56 199 GLU A O 1
ATOM 1517 N N . ALA A 1 200 ? 12.592 6.657 -25.827 1.00 76.31 200 ALA A N 1
ATOM 1518 C CA . ALA A 1 200 ? 14.010 6.787 -25.540 1.00 76.31 200 ALA A CA 1
ATOM 1519 C C . ALA A 1 200 ? 14.244 7.745 -24.350 1.00 76.31 200 ALA A C 1
ATOM 1521 O O . ALA A 1 200 ? 13.570 8.774 -24.230 1.00 76.31 200 ALA A O 1
ATOM 1522 N N . PRO A 1 201 ? 15.242 7.483 -23.482 1.00 75.62 201 PRO A N 1
ATOM 1523 C CA . PRO A 1 201 ? 15.581 8.401 -22.400 1.00 75.62 201 PRO 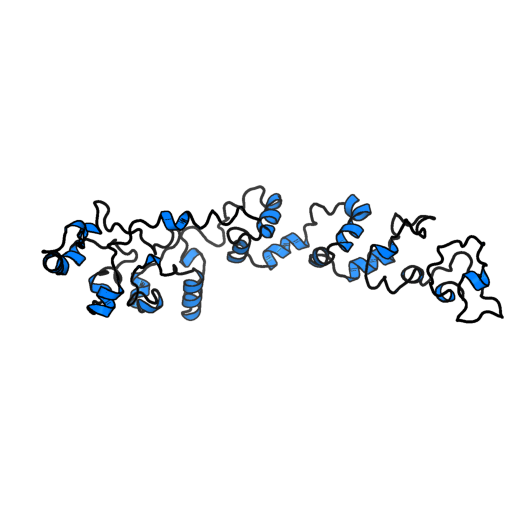A CA 1
ATOM 1524 C C . PRO A 1 201 ? 15.856 9.815 -22.927 1.00 75.62 201 PRO A C 1
ATOM 1526 O O . PRO A 1 201 ? 16.479 9.978 -23.971 1.00 75.62 201 PRO A O 1
ATOM 1529 N N . LYS A 1 202 ? 15.507 10.863 -22.169 1.00 74.12 202 LYS A N 1
ATOM 1530 C CA . LYS A 1 202 ? 15.739 12.272 -22.567 1.00 74.12 202 LYS A CA 1
ATOM 1531 C C . LYS A 1 202 ? 17.199 12.573 -22.959 1.00 74.12 202 LYS A C 1
ATOM 1533 O O . LYS A 1 202 ? 17.462 13.448 -23.778 1.00 74.12 202 LYS A O 1
ATOM 1538 N N . GLY A 1 203 ? 18.156 11.846 -22.380 1.00 73.06 203 GLY A N 1
ATOM 1539 C CA . GLY A 1 203 ? 19.582 11.955 -22.703 1.00 73.06 203 GLY A CA 1
ATOM 1540 C C . GLY A 1 203 ? 20.006 11.253 -23.998 1.00 73.06 203 GLY A C 1
ATOM 1541 O O . GLY A 1 203 ? 21.133 11.450 -24.445 1.00 73.06 203 GLY A O 1
ATOM 1542 N N . HIS A 1 204 ? 19.129 10.465 -24.622 1.00 83.88 204 HIS A N 1
ATOM 1543 C CA . HIS A 1 204 ? 19.405 9.606 -25.773 1.00 83.88 204 HIS A CA 1
ATOM 1544 C C . HIS A 1 204 ? 19.410 10.396 -27.093 1.00 83.88 204 HIS A C 1
ATOM 1546 O O . HIS A 1 204 ? 18.607 10.203 -28.000 1.00 83.88 204 HIS A O 1
ATOM 1552 N N . THR A 1 205 ? 20.340 11.343 -27.184 1.00 86.62 205 THR A N 1
ATOM 1553 C CA . THR A 1 205 ? 20.528 12.225 -28.341 1.00 86.62 205 THR A CA 1
ATOM 1554 C C . THR A 1 205 ? 21.607 11.693 -29.287 1.00 86.62 205 THR A C 1
ATOM 1556 O O . THR A 1 205 ? 22.453 10.876 -28.911 1.00 86.62 205 THR A O 1
ATOM 1559 N N . LEU A 1 206 ? 21.670 12.229 -30.511 1.00 82.12 206 LEU A N 1
ATOM 1560 C CA . LEU A 1 206 ? 22.795 11.971 -31.422 1.00 82.12 206 LEU A CA 1
ATOM 1561 C C . LEU A 1 206 ? 24.146 12.357 -30.798 1.00 82.12 206 LEU A C 1
ATOM 1563 O O . LEU A 1 206 ? 25.151 11.687 -31.036 1.00 82.12 206 LEU A O 1
ATOM 1567 N N . ALA A 1 207 ? 24.172 13.406 -29.971 1.00 82.31 207 ALA A N 1
ATOM 1568 C CA . ALA A 1 207 ? 25.368 13.818 -29.244 1.00 82.31 207 ALA A CA 1
ATOM 1569 C C . ALA A 1 207 ? 25.787 12.768 -28.203 1.00 82.31 207 ALA A C 1
ATOM 1571 O O . ALA A 1 207 ? 26.965 12.407 -28.141 1.00 82.31 207 ALA A O 1
ATOM 1572 N N . PHE A 1 208 ? 24.828 12.221 -27.450 1.00 83.94 208 PHE A N 1
ATOM 1573 C CA . PHE A 1 208 ? 25.071 11.120 -26.518 1.00 83.94 208 PHE A CA 1
ATOM 1574 C C . PHE A 1 208 ? 25.616 9.886 -27.241 1.00 83.94 208 PHE A C 1
ATOM 1576 O O . PHE A 1 208 ? 26.695 9.395 -26.891 1.00 83.94 208 PHE A O 1
ATOM 1583 N N . ARG A 1 209 ? 24.946 9.452 -28.318 1.00 79.38 209 ARG A N 1
ATOM 1584 C CA . ARG A 1 209 ? 25.402 8.324 -29.143 1.00 79.38 209 ARG A CA 1
ATOM 1585 C C . ARG A 1 209 ? 26.798 8.566 -29.714 1.00 79.38 209 ARG A C 1
ATOM 1587 O O . ARG A 1 209 ? 27.588 7.640 -29.803 1.00 79.38 209 ARG A O 1
ATOM 1594 N N . ALA A 1 210 ? 27.148 9.794 -30.075 1.00 75.62 210 ALA A N 1
ATOM 1595 C CA . ALA A 1 210 ? 28.452 10.071 -30.665 1.00 75.62 210 ALA A CA 1
ATOM 1596 C C . ALA A 1 210 ? 29.596 10.206 -29.646 1.00 75.62 210 ALA A C 1
ATOM 1598 O O . ALA A 1 210 ? 30.744 9.994 -30.035 1.00 75.62 210 ALA A O 1
ATOM 1599 N N . ARG A 1 211 ? 29.327 10.637 -28.403 1.00 73.88 211 ARG A N 1
ATOM 1600 C CA . ARG A 1 211 ? 30.393 11.108 -27.492 1.00 73.88 211 ARG A CA 1
ATOM 1601 C C . ARG A 1 211 ? 30.282 10.666 -26.032 1.00 73.88 211 ARG A C 1
ATOM 1603 O O . ARG A 1 211 ? 31.286 10.741 -25.338 1.00 73.88 211 ARG A O 1
ATOM 1610 N N . ALA A 1 212 ? 29.114 10.232 -25.559 1.00 77.12 212 ALA A N 1
ATOM 1611 C CA . ALA A 1 212 ? 28.885 10.003 -24.126 1.00 77.12 212 ALA A CA 1
ATOM 1612 C C . ALA A 1 212 ? 28.415 8.583 -23.772 1.00 77.12 212 ALA A C 1
ATOM 1614 O O . ALA A 1 212 ? 28.591 8.168 -22.629 1.00 77.12 212 ALA A O 1
ATOM 1615 N N . HIS A 1 213 ? 27.869 7.817 -24.726 1.00 82.25 213 HIS A N 1
ATOM 1616 C CA . HIS A 1 213 ? 27.334 6.480 -24.441 1.00 82.25 213 HIS A CA 1
ATOM 1617 C C . HIS A 1 213 ? 28.392 5.511 -23.900 1.00 82.25 213 HIS A C 1
ATOM 1619 O O . HIS A 1 213 ? 28.086 4.757 -22.990 1.00 82.25 213 HIS A O 1
ATOM 1625 N N . GLY A 1 214 ? 29.636 5.569 -24.391 1.00 76.00 214 GLY A N 1
ATOM 1626 C CA . GLY A 1 214 ? 30.719 4.710 -23.897 1.00 76.00 214 GLY A CA 1
ATOM 1627 C C . GLY A 1 214 ? 31.089 4.992 -22.437 1.00 76.00 214 GLY A C 1
ATOM 1628 O O . GLY A 1 214 ? 31.291 4.062 -21.667 1.00 76.00 214 GLY A O 1
ATOM 1629 N N . MET A 1 215 ? 31.101 6.267 -22.028 1.00 76.19 215 MET A N 1
ATOM 1630 C CA . MET A 1 215 ? 31.349 6.651 -20.633 1.00 76.19 215 MET A CA 1
ATOM 1631 C C . MET A 1 215 ? 30.211 6.176 -19.725 1.00 76.19 215 MET A C 1
ATOM 1633 O O . MET A 1 215 ? 30.468 5.544 -18.707 1.00 76.19 215 MET A O 1
ATOM 1637 N N . LEU A 1 216 ? 28.954 6.426 -20.102 1.00 75.69 216 LEU A N 1
ATOM 1638 C CA . LEU A 1 216 ? 27.806 6.002 -19.294 1.00 75.69 216 LEU A CA 1
ATOM 1639 C C . LEU A 1 216 ? 27.664 4.473 -19.243 1.00 75.69 216 LEU A C 1
ATOM 1641 O O . LEU A 1 216 ? 27.463 3.931 -18.163 1.00 75.69 216 LEU A O 1
ATOM 1645 N N . ALA A 1 217 ? 27.884 3.768 -20.356 1.00 78.44 217 ALA A N 1
ATOM 1646 C CA . ALA A 1 217 ? 27.887 2.304 -20.385 1.00 78.44 217 ALA A CA 1
ATOM 1647 C C . ALA A 1 217 ? 29.032 1.692 -19.558 1.00 78.44 217 ALA A C 1
ATOM 1649 O O . ALA A 1 217 ? 28.878 0.587 -19.049 1.00 78.44 217 ALA A O 1
ATOM 1650 N N . SER A 1 218 ? 30.164 2.394 -19.399 1.00 72.06 218 SER A N 1
ATOM 1651 C CA . SER A 1 218 ? 31.244 1.955 -18.502 1.00 72.06 218 SER A CA 1
ATOM 1652 C C . SER A 1 218 ? 30.900 2.100 -17.015 1.00 72.06 218 SER A C 1
ATOM 1654 O O . SER A 1 218 ? 31.488 1.405 -16.192 1.00 72.06 218 SER A O 1
ATOM 1656 N N . LEU A 1 219 ? 29.958 2.986 -16.674 1.00 76.06 219 LEU A N 1
ATOM 1657 C CA . LEU A 1 219 ? 29.515 3.224 -15.299 1.00 76.06 219 LEU A CA 1
ATOM 1658 C C . LEU A 1 219 ? 28.329 2.333 -14.917 1.00 76.06 219 LEU A C 1
ATOM 1660 O O . LEU A 1 219 ? 28.302 1.804 -13.812 1.00 76.06 219 LEU A O 1
ATOM 1664 N N . ASP A 1 220 ? 27.358 2.183 -15.817 1.00 74.12 220 ASP A N 1
ATOM 1665 C CA . ASP A 1 220 ? 26.124 1.437 -15.569 1.00 74.12 220 ASP A CA 1
ATOM 1666 C C . ASP A 1 220 ? 25.548 0.904 -16.890 1.00 74.12 220 ASP A C 1
ATOM 1668 O O . ASP A 1 220 ? 24.702 1.527 -17.541 1.00 74.12 220 ASP A O 1
ATOM 1672 N N . ARG A 1 221 ? 26.031 -0.269 -17.313 1.00 75.06 221 ARG A N 1
ATOM 1673 C CA . ARG A 1 221 ? 25.527 -0.954 -18.512 1.00 75.06 221 ARG A CA 1
ATOM 1674 C C . ARG A 1 221 ? 24.158 -1.595 -18.284 1.00 75.06 221 ARG A C 1
ATOM 1676 O O . ARG A 1 221 ? 23.394 -1.727 -19.239 1.00 75.06 221 ARG A O 1
ATOM 1683 N N . GLU A 1 222 ? 23.847 -1.993 -17.054 1.00 79.00 222 GLU A N 1
ATOM 1684 C CA . GLU A 1 222 ? 22.582 -2.659 -16.722 1.00 79.00 222 GLU A CA 1
ATOM 1685 C C . GLU A 1 222 ? 21.389 -1.736 -16.973 1.00 79.00 222 GLU A C 1
ATOM 1687 O O . GLU A 1 222 ? 20.383 -2.178 -17.529 1.00 79.00 222 GLU A O 1
ATOM 1692 N N . SER A 1 223 ? 21.545 -0.429 -16.731 1.00 78.75 223 SER A N 1
ATOM 1693 C CA . SER A 1 223 ? 20.542 0.573 -17.115 1.00 78.75 223 SER A CA 1
ATOM 1694 C C . SER A 1 223 ? 20.176 0.547 -18.606 1.00 78.75 223 SER A C 1
ATOM 1696 O O . SER A 1 223 ? 19.046 0.858 -18.980 1.00 78.75 223 SER A O 1
ATOM 1698 N N . CYS A 1 224 ? 21.116 0.153 -19.470 1.00 80.12 224 CYS A N 1
ATOM 1699 C CA . CYS A 1 224 ? 20.908 0.060 -20.912 1.00 80.12 224 CYS A CA 1
ATOM 1700 C C . CYS A 1 224 ? 20.209 -1.252 -21.297 1.00 80.12 224 CYS A C 1
ATOM 1702 O O . CYS A 1 224 ? 19.456 -1.277 -22.273 1.00 80.12 224 CYS A O 1
ATOM 1704 N N . ALA A 1 225 ? 20.430 -2.324 -20.527 1.00 79.50 225 ALA A N 1
ATOM 1705 C CA . ALA A 1 225 ? 19.840 -3.644 -20.756 1.00 79.50 225 ALA A CA 1
ATOM 1706 C C . ALA A 1 225 ? 18.312 -3.656 -20.579 1.00 79.50 225 ALA A C 1
ATOM 1708 O O . ALA A 1 225 ? 17.640 -4.546 -21.092 1.00 79.50 225 ALA A O 1
ATOM 1709 N N . ALA A 1 226 ? 17.756 -2.628 -19.928 1.00 76.81 226 ALA A N 1
ATOM 1710 C CA . ALA A 1 226 ? 16.315 -2.411 -19.835 1.00 76.81 226 ALA A CA 1
ATOM 1711 C C . ALA A 1 226 ? 15.631 -2.258 -21.209 1.00 76.81 226 ALA A C 1
ATOM 1713 O O . ALA A 1 226 ? 14.457 -2.592 -21.350 1.00 76.81 226 ALA A O 1
ATOM 1714 N N . CYS A 1 227 ? 16.348 -1.744 -22.216 1.00 80.06 227 CYS A N 1
ATOM 1715 C CA . CYS A 1 227 ? 15.823 -1.519 -23.571 1.00 80.06 227 CYS A CA 1
ATOM 1716 C C . CYS A 1 227 ? 16.654 -2.203 -24.667 1.00 80.06 227 CYS A C 1
ATOM 1718 O O . CYS A 1 227 ? 16.133 -2.498 -25.740 1.00 80.06 227 CYS A O 1
ATOM 1720 N N . HIS A 1 228 ? 17.946 -2.442 -24.430 1.00 83.50 228 HIS A N 1
ATOM 1721 C CA . HIS A 1 228 ? 18.869 -2.972 -25.427 1.00 83.50 228 HIS A CA 1
ATOM 1722 C C . HIS A 1 228 ? 19.316 -4.393 -25.098 1.00 83.50 228 HIS A C 1
ATOM 1724 O O . HIS A 1 228 ? 19.889 -4.655 -24.044 1.00 83.50 228 HIS A O 1
ATOM 1730 N N . GLU A 1 229 ? 19.168 -5.298 -26.064 1.00 83.88 229 GLU A N 1
ATOM 1731 C CA . GLU A 1 229 ? 19.777 -6.622 -25.973 1.00 83.88 229 GLU A CA 1
ATOM 1732 C C . GLU A 1 229 ? 21.310 -6.530 -26.065 1.00 83.88 229 GLU A C 1
ATOM 1734 O O . GLU A 1 229 ? 21.824 -5.742 -26.872 1.00 83.88 229 GLU A O 1
ATOM 1739 N N . PRO A 1 230 ? 22.068 -7.378 -25.343 1.00 79.00 230 PRO A N 1
ATOM 1740 C CA . PRO A 1 230 ? 23.532 -7.392 -25.403 1.00 79.00 230 PRO A CA 1
ATOM 1741 C C . PRO A 1 230 ? 24.101 -7.501 -26.827 1.00 79.00 230 PRO A C 1
ATOM 1743 O O . PRO A 1 230 ? 25.072 -6.821 -27.160 1.00 79.00 230 PRO A O 1
ATOM 1746 N N . ALA A 1 231 ? 23.438 -8.265 -27.701 1.00 78.38 231 ALA A N 1
ATOM 1747 C CA . ALA A 1 231 ? 23.828 -8.435 -29.102 1.00 78.38 231 ALA A CA 1
ATOM 1748 C C . ALA A 1 231 ? 23.778 -7.129 -29.921 1.00 78.38 231 ALA A C 1
ATOM 1750 O O . ALA A 1 231 ? 24.470 -6.992 -30.934 1.00 78.38 231 ALA A O 1
ATOM 1751 N N . SER A 1 232 ? 22.966 -6.148 -29.507 1.00 81.38 232 SER A N 1
ATOM 1752 C CA . SER A 1 232 ? 22.910 -4.837 -30.166 1.00 81.38 232 SER A CA 1
ATOM 1753 C C . SER A 1 232 ? 24.208 -4.046 -29.982 1.00 81.38 232 SER A C 1
ATOM 1755 O O . SER A 1 232 ? 24.657 -3.388 -30.925 1.00 81.38 232 SER A O 1
ATOM 1757 N N . CYS A 1 233 ? 24.846 -4.170 -28.813 1.00 77.38 233 CYS A N 1
ATOM 1758 C CA . CYS A 1 233 ? 26.139 -3.558 -28.531 1.00 77.38 233 CYS A CA 1
ATOM 1759 C C . CYS A 1 233 ? 27.209 -4.160 -29.444 1.00 77.38 233 CYS A C 1
ATOM 1761 O O . CYS A 1 233 ? 27.908 -3.428 -30.143 1.00 77.38 233 CYS A O 1
ATOM 1763 N N . ASP A 1 234 ? 27.276 -5.490 -29.497 1.00 75.38 234 ASP A N 1
ATOM 1764 C CA . ASP A 1 234 ? 28.300 -6.208 -30.258 1.00 75.38 234 ASP A CA 1
ATOM 1765 C C . ASP A 1 234 ? 28.228 -5.883 -31.748 1.00 75.38 234 ASP A C 1
ATOM 1767 O O . ASP A 1 234 ? 29.246 -5.596 -32.373 1.00 75.38 234 ASP A O 1
ATOM 1771 N N . ARG A 1 235 ? 27.020 -5.871 -32.321 1.00 78.81 235 ARG A N 1
ATOM 1772 C CA . ARG A 1 235 ? 26.810 -5.523 -33.730 1.00 78.81 235 ARG A CA 1
ATOM 1773 C C . ARG A 1 235 ? 27.293 -4.107 -34.038 1.00 78.81 235 ARG A C 1
ATOM 1775 O O . ARG A 1 235 ? 28.102 -3.923 -34.941 1.00 78.81 235 ARG A O 1
ATOM 1782 N N . CYS A 1 236 ? 26.859 -3.115 -33.257 1.00 75.81 236 CYS A N 1
ATOM 1783 C CA . CYS A 1 236 ? 27.245 -1.725 -33.499 1.00 75.81 236 CYS A CA 1
ATOM 1784 C C . CYS A 1 236 ? 28.756 -1.509 -33.320 1.00 75.81 236 CYS A C 1
ATOM 1786 O O . CYS A 1 236 ? 29.353 -0.785 -34.109 1.00 75.81 236 CYS A O 1
ATOM 1788 N N . HIS A 1 237 ? 29.382 -2.134 -32.320 1.00 74.94 237 HIS A N 1
ATOM 1789 C CA . HIS A 1 237 ? 30.821 -1.996 -32.077 1.00 74.94 237 HIS A CA 1
ATOM 1790 C C . HIS A 1 237 ? 31.696 -2.801 -33.050 1.00 74.94 237 HIS A C 1
ATOM 1792 O O . HIS A 1 237 ? 32.867 -2.468 -33.213 1.00 74.94 237 HIS A O 1
ATOM 1798 N N . ARG A 1 238 ? 31.145 -3.819 -33.723 1.00 71.69 238 ARG A N 1
ATOM 1799 C CA . ARG A 1 238 ? 31.822 -4.523 -34.825 1.00 71.69 238 ARG A CA 1
ATOM 1800 C C . ARG A 1 238 ? 31.724 -3.772 -36.150 1.00 71.69 238 ARG A C 1
ATOM 1802 O O . ARG A 1 238 ? 32.675 -3.783 -36.921 1.00 71.69 238 ARG A O 1
ATOM 1809 N N . GLU A 1 239 ? 30.583 -3.144 -36.424 1.00 73.81 239 GLU A N 1
ATOM 1810 C CA . GLU A 1 239 ? 30.303 -2.508 -37.720 1.00 73.81 239 GLU A CA 1
ATOM 1811 C C . GLU A 1 239 ? 30.702 -1.026 -37.767 1.00 73.81 239 GLU A C 1
ATOM 1813 O O . GLU A 1 239 ? 30.983 -0.494 -38.841 1.00 73.81 239 GLU A O 1
ATOM 1818 N N . VAL A 1 240 ? 30.730 -0.340 -36.619 1.00 69.75 240 VAL A N 1
ATOM 1819 C CA . VAL A 1 240 ? 30.979 1.104 -36.538 1.00 69.75 240 VAL A CA 1
ATOM 1820 C C . VAL A 1 240 ? 32.279 1.377 -35.792 1.00 69.75 240 VAL A C 1
ATOM 1822 O O . VAL A 1 240 ? 32.380 1.194 -34.580 1.00 69.75 240 VAL A O 1
ATOM 1825 N N . LEU A 1 241 ? 33.265 1.899 -36.524 1.00 65.38 241 LEU A N 1
ATOM 1826 C CA . LEU A 1 241 ? 34.528 2.362 -35.953 1.00 65.38 241 LEU A CA 1
ATOM 1827 C C . LEU A 1 241 ? 34.291 3.516 -34.954 1.00 65.38 241 LEU A C 1
ATOM 1829 O O . LEU A 1 241 ? 33.561 4.466 -35.268 1.00 65.38 241 LEU A O 1
ATOM 1833 N N . PRO A 1 242 ? 34.933 3.494 -33.771 1.00 62.12 242 PRO A N 1
ATOM 1834 C CA . PRO A 1 242 ? 34.887 4.612 -32.835 1.00 62.12 242 PRO A CA 1
ATOM 1835 C C . PRO A 1 242 ? 35.410 5.908 -33.476 1.00 62.12 242 PRO A C 1
ATOM 1837 O O . PRO A 1 242 ? 36.458 5.920 -34.115 1.00 62.12 242 PRO A O 1
ATOM 1840 N N . LYS A 1 243 ? 34.727 7.044 -33.273 1.00 62.19 243 LYS A N 1
ATOM 1841 C CA . LYS A 1 243 ? 35.120 8.343 -33.874 1.00 62.19 243 LYS A CA 1
ATOM 1842 C C . LYS A 1 243 ? 36.484 8.870 -33.408 1.00 62.19 243 LYS A C 1
ATOM 1844 O O . LYS A 1 243 ? 37.074 9.720 -34.063 1.00 62.19 243 LYS A O 1
ATOM 1849 N N . ASN A 1 244 ? 36.958 8.399 -32.261 1.00 57.72 244 ASN A N 1
ATOM 1850 C CA . ASN A 1 244 ? 38.263 8.707 -31.683 1.00 57.72 244 ASN A CA 1
ATOM 1851 C C . ASN A 1 244 ? 39.388 7.798 -32.215 1.00 57.72 244 ASN A C 1
ATOM 1853 O O . ASN A 1 244 ? 40.539 7.987 -31.820 1.00 57.72 244 ASN A O 1
ATOM 1857 N N . HIS A 1 245 ? 39.081 6.861 -33.121 1.00 59.81 245 HIS A N 1
ATOM 1858 C CA . HIS A 1 245 ? 40.055 6.031 -33.826 1.00 59.81 245 HIS A CA 1
ATOM 1859 C C . HIS A 1 245 ? 40.877 6.874 -34.817 1.00 59.81 245 HIS A C 1
ATOM 1861 O O . HIS A 1 245 ? 40.573 6.977 -36.003 1.00 59.81 245 HIS A O 1
A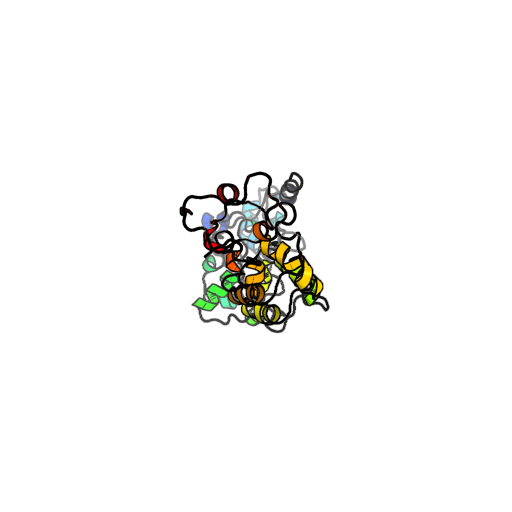TOM 1867 N N . THR A 1 246 ? 41.918 7.526 -34.301 1.00 58.84 246 THR A N 1
ATOM 1868 C CA . THR A 1 246 ? 42.879 8.366 -35.038 1.00 58.84 246 THR A CA 1
ATOM 1869 C C . THR A 1 246 ? 44.269 7.719 -35.034 1.00 58.84 246 THR A C 1
ATOM 1871 O O . THR A 1 246 ? 44.492 6.738 -34.336 1.00 58.84 246 THR A O 1
ATOM 1874 N N . ALA A 1 247 ? 45.246 8.260 -35.767 1.00 53.84 247 ALA A N 1
ATOM 1875 C CA . ALA A 1 247 ? 46.618 7.728 -35.755 1.00 53.84 247 ALA A CA 1
ATOM 1876 C C . ALA A 1 247 ? 47.252 7.668 -34.341 1.00 53.84 247 ALA A C 1
ATOM 1878 O O . ALA A 1 247 ? 48.111 6.831 -34.086 1.00 53.84 247 ALA A O 1
ATOM 1879 N N . SER A 1 248 ? 46.784 8.500 -33.401 1.00 51.41 248 SER A N 1
ATOM 1880 C CA . SER A 1 248 ? 47.232 8.526 -31.997 1.00 51.41 248 SER A CA 1
ATOM 1881 C C . SER A 1 248 ? 46.416 7.624 -31.057 1.00 51.41 248 SER A C 1
ATOM 1883 O O . SER A 1 248 ? 46.635 7.645 -29.843 1.00 51.41 248 SER A O 1
ATOM 1885 N N . PHE A 1 249 ? 45.480 6.834 -31.591 1.00 51.22 249 PHE A N 1
ATOM 1886 C CA . PHE A 1 249 ? 44.582 5.938 -30.847 1.00 51.22 249 PHE A CA 1
ATOM 1887 C C . PHE A 1 249 ? 45.315 4.860 -30.035 1.00 51.22 249 PHE A C 1
ATOM 1889 O O . PHE A 1 249 ? 44.785 4.345 -29.058 1.00 51.22 249 PHE A O 1
ATOM 1896 N N . THR A 1 250 ? 46.555 4.545 -30.405 1.00 47.78 250 THR A N 1
ATOM 1897 C CA . THR A 1 250 ? 47.416 3.569 -29.721 1.00 47.78 250 THR A CA 1
ATOM 1898 C C . THR A 1 250 ? 48.284 4.185 -28.620 1.00 47.78 250 THR A C 1
ATOM 1900 O O . THR A 1 250 ? 48.942 3.446 -27.883 1.00 47.78 250 THR A O 1
ATOM 1903 N N . SER A 1 251 ? 48.294 5.517 -28.476 1.00 52.19 251 SER A N 1
ATOM 1904 C CA . SER A 1 251 ? 49.112 6.196 -27.466 1.00 52.19 251 SER A CA 1
ATOM 1905 C C . SER A 1 251 ? 48.667 5.830 -26.047 1.00 52.19 251 SER A C 1
ATOM 1907 O O . SER A 1 251 ? 47.480 5.638 -25.778 1.00 52.19 251 SER A O 1
ATOM 1909 N N . SER A 1 252 ? 49.614 5.770 -25.107 1.00 47.00 252 SER A N 1
ATOM 1910 C CA . SER A 1 252 ? 49.348 5.483 -23.686 1.00 47.00 252 SER A CA 1
ATOM 1911 C C . SER A 1 252 ? 48.370 6.471 -23.028 1.00 47.00 252 SER A C 1
ATOM 1913 O O . SER A 1 252 ? 47.850 6.185 -21.956 1.00 47.00 252 SER A O 1
ATOM 1915 N N . PHE A 1 253 ? 48.092 7.606 -23.681 1.00 45.28 253 PHE A N 1
ATOM 1916 C CA . PHE A 1 253 ? 47.155 8.640 -23.239 1.00 45.28 253 PHE A CA 1
ATOM 1917 C C . PHE A 1 253 ? 45.754 8.527 -23.873 1.00 45.28 253 PHE A C 1
ATOM 1919 O O . PHE A 1 253 ? 44.808 9.113 -23.354 1.00 45.28 253 PHE A O 1
ATOM 1926 N N . ALA A 1 254 ? 45.586 7.768 -24.962 1.00 51.25 254 ALA A N 1
ATOM 1927 C CA . ALA A 1 254 ? 44.319 7.601 -25.685 1.00 51.25 254 ALA A CA 1
ATOM 1928 C C . ALA A 1 254 ? 43.709 6.211 -25.429 1.00 51.25 254 ALA A C 1
ATOM 1930 O O . ALA A 1 254 ? 43.410 5.456 -26.350 1.00 51.25 254 ALA A O 1
ATOM 1931 N N . GLY A 1 255 ? 43.561 5.856 -24.152 1.00 53.16 255 GLY A N 1
ATOM 1932 C CA . GLY A 1 255 ? 43.189 4.524 -23.675 1.00 53.16 255 GLY A CA 1
ATOM 1933 C C . GLY A 1 255 ? 41.752 4.074 -23.966 1.00 53.16 255 GLY A C 1
ATOM 1934 O O . GLY A 1 255 ? 41.049 3.682 -23.048 1.00 53.16 255 GLY A O 1
ATOM 1935 N N . HIS A 1 256 ? 41.304 4.060 -25.221 1.00 56.59 256 HIS A N 1
ATOM 1936 C CA . HIS A 1 256 ? 39.971 3.554 -25.567 1.00 56.59 256 HIS A CA 1
ATOM 1937 C C . HIS A 1 256 ? 39.781 2.078 -25.161 1.00 56.59 256 HIS A C 1
ATOM 1939 O O . HIS A 1 256 ? 38.734 1.717 -24.629 1.00 56.59 256 HIS A O 1
ATOM 1945 N N . CYS A 1 257 ? 40.820 1.251 -25.328 1.00 51.25 257 CYS A N 1
ATOM 1946 C CA . CYS A 1 257 ? 40.830 -0.170 -24.953 1.00 51.25 257 CYS A CA 1
ATOM 1947 C C . CYS A 1 257 ? 40.747 -0.429 -23.439 1.00 51.25 257 CYS A C 1
ATOM 1949 O O . CYS A 1 257 ? 40.273 -1.481 -23.031 1.00 51.25 257 CYS A O 1
ATOM 1951 N N . ILE A 1 258 ? 41.178 0.518 -22.598 1.00 51.03 258 ILE A N 1
ATOM 1952 C CA . ILE A 1 258 ? 41.143 0.367 -21.132 1.00 51.03 258 ILE A CA 1
ATOM 1953 C C . ILE A 1 258 ? 39.869 0.948 -20.504 1.00 51.03 258 ILE A C 1
ATOM 1955 O O . ILE A 1 258 ? 39.622 0.722 -19.323 1.00 51.03 258 ILE A O 1
ATOM 1959 N N . THR A 1 259 ? 39.063 1.692 -21.271 1.00 52.28 259 THR A N 1
ATOM 1960 C CA . THR A 1 259 ? 37.856 2.377 -20.773 1.00 52.28 259 THR A CA 1
ATOM 1961 C C . THR A 1 259 ? 36.580 1.541 -20.912 1.00 52.28 259 THR A C 1
ATOM 1963 O O . THR A 1 259 ? 35.599 1.825 -20.236 1.00 52.28 259 THR A O 1
ATOM 1966 N N . CYS A 1 260 ? 36.554 0.509 -21.759 1.00 50.81 260 CYS A N 1
ATOM 1967 C CA . CYS A 1 260 ? 35.367 -0.327 -21.977 1.00 50.81 260 CYS A CA 1
ATOM 1968 C C . CYS A 1 260 ? 35.698 -1.794 -21.700 1.00 50.81 260 CYS A C 1
ATOM 1970 O O . CYS A 1 260 ? 36.695 -2.309 -22.198 1.00 50.81 260 CYS A O 1
ATOM 1972 N N . HIS A 1 261 ? 34.874 -2.466 -20.900 1.00 53.94 261 HIS A N 1
ATOM 1973 C CA . HIS A 1 261 ? 35.204 -3.775 -20.356 1.00 53.94 261 HIS A CA 1
ATOM 1974 C C . HIS A 1 261 ? 34.210 -4.885 -20.676 1.00 53.94 261 HIS A C 1
ATOM 1976 O O . HIS A 1 261 ? 33.020 -4.763 -20.414 1.00 53.94 261 HIS A O 1
ATOM 1982 N N . PHE A 1 262 ? 34.822 -5.993 -21.094 1.00 52.78 262 PHE A N 1
ATOM 1983 C CA . PHE A 1 262 ? 34.369 -7.377 -21.241 1.00 52.78 262 PHE A CA 1
ATOM 1984 C C . PHE A 1 262 ? 33.371 -7.717 -22.373 1.00 52.78 262 PHE A C 1
ATOM 1986 O O . PHE A 1 262 ? 32.336 -7.063 -22.496 1.00 52.78 262 PHE A O 1
ATOM 1993 N N . PRO A 1 263 ? 33.671 -8.753 -23.200 1.00 50.44 263 PRO A N 1
ATOM 1994 C CA . PRO A 1 263 ? 34.841 -9.656 -23.148 1.00 50.44 263 PRO A CA 1
ATOM 1995 C C . PRO A 1 263 ? 36.147 -9.070 -23.710 1.00 50.44 263 PRO A C 1
ATOM 1997 O O . PRO A 1 263 ? 37.204 -9.677 -23.605 1.00 50.44 263 PRO A O 1
ATOM 2000 N N . LEU A 1 264 ? 36.127 -7.832 -24.206 1.00 50.09 264 LEU A N 1
ATOM 2001 C CA . LEU A 1 264 ? 37.253 -7.215 -24.923 1.00 50.09 264 LEU A CA 1
ATOM 2002 C C . LEU A 1 264 ? 38.524 -6.938 -24.098 1.00 50.09 264 LEU A C 1
ATOM 2004 O O . LEU A 1 264 ? 39.508 -6.486 -24.664 1.00 50.09 264 LEU A O 1
ATOM 2008 N N . ARG A 1 265 ? 38.548 -7.184 -22.779 1.00 46.09 265 ARG A N 1
ATOM 2009 C CA . ARG A 1 265 ? 39.802 -7.042 -22.011 1.00 46.09 265 ARG A CA 1
ATOM 2010 C C . ARG A 1 265 ? 40.767 -8.207 -22.246 1.00 46.09 265 ARG A C 1
ATOM 2012 O O . ARG A 1 265 ? 41.951 -8.053 -21.971 1.00 46.09 265 ARG A O 1
ATOM 2019 N N . GLU A 1 266 ? 40.257 -9.336 -22.736 1.00 48.75 266 GLU A N 1
ATOM 2020 C CA . GLU A 1 266 ? 41.057 -10.505 -23.119 1.00 48.75 266 GLU A CA 1
ATOM 2021 C C . GLU A 1 266 ? 41.350 -10.536 -24.626 1.00 48.75 266 GLU A C 1
ATOM 2023 O O . GLU A 1 266 ? 42.255 -11.238 -25.067 1.00 48.75 266 GLU A O 1
ATOM 2028 N N . GLU A 1 267 ? 40.630 -9.742 -25.424 1.00 50.47 267 GLU A N 1
ATOM 2029 C CA . GLU A 1 267 ? 40.867 -9.626 -26.859 1.00 50.47 267 GLU A CA 1
ATOM 2030 C C . GLU A 1 267 ? 41.644 -8.329 -27.151 1.00 50.47 267 GLU A C 1
ATOM 2032 O O . GLU A 1 267 ? 41.107 -7.229 -27.034 1.00 50.47 267 GLU A O 1
ATOM 2037 N N . GLY A 1 268 ? 42.924 -8.449 -27.527 1.00 54.84 268 GLY A N 1
ATOM 2038 C CA . GLY A 1 268 ? 43.762 -7.320 -27.956 1.00 54.84 268 GLY A CA 1
ATOM 2039 C C . GLY A 1 268 ? 43.247 -6.632 -29.233 1.00 54.84 268 GLY A C 1
ATOM 2040 O O . GLY A 1 268 ? 42.106 -6.814 -29.653 1.00 54.84 268 GLY A O 1
ATOM 2041 N N . CYS A 1 269 ? 44.090 -5.865 -29.935 1.00 57.22 269 CYS A N 1
ATOM 2042 C CA . CYS A 1 269 ? 43.703 -5.188 -31.191 1.00 57.22 269 CYS A CA 1
ATOM 2043 C C . CYS A 1 269 ? 43.067 -6.137 -32.237 1.00 57.22 269 CYS A C 1
ATOM 2045 O O . CYS A 1 269 ? 42.252 -5.711 -33.059 1.00 57.22 269 CYS A O 1
ATOM 2047 N N . ALA A 1 270 ? 43.388 -7.432 -32.158 1.00 55.91 270 ALA A N 1
ATOM 2048 C CA . ALA A 1 270 ? 42.815 -8.505 -32.961 1.00 55.91 270 ALA A CA 1
ATOM 2049 C C . ALA A 1 270 ? 41.289 -8.651 -32.826 1.00 55.91 270 ALA A C 1
ATOM 2051 O O . ALA A 1 270 ? 40.666 -9.121 -33.771 1.00 55.91 270 ALA A O 1
ATOM 2052 N N . ALA A 1 271 ? 40.662 -8.206 -31.729 1.00 56.47 271 ALA A N 1
ATOM 2053 C CA . ALA A 1 271 ? 39.208 -8.274 -31.533 1.00 56.47 271 ALA A CA 1
ATOM 2054 C C . ALA A 1 271 ? 38.427 -7.600 -32.676 1.00 56.47 271 ALA A C 1
ATOM 2056 O O . ALA A 1 271 ? 37.422 -8.128 -33.157 1.00 56.47 271 ALA A O 1
ATOM 2057 N N . CYS A 1 272 ? 38.933 -6.448 -33.129 1.00 56.31 272 CYS A N 1
ATOM 2058 C CA . CYS A 1 272 ? 38.345 -5.632 -34.192 1.00 56.31 272 CYS A CA 1
ATOM 2059 C C . CYS A 1 272 ? 39.059 -5.803 -35.545 1.00 56.31 272 CYS A C 1
ATOM 2061 O O . CYS A 1 272 ? 38.495 -5.453 -36.577 1.00 56.31 272 CYS A O 1
ATOM 2063 N N . HIS A 1 273 ? 40.275 -6.359 -35.558 1.00 61.97 273 HIS A N 1
ATOM 2064 C CA . HIS A 1 273 ? 41.100 -6.548 -36.757 1.00 61.97 273 HIS A CA 1
ATOM 2065 C C . HIS A 1 273 ? 41.238 -8.021 -37.188 1.00 61.97 273 HIS A C 1
ATOM 2067 O O . HIS A 1 273 ? 42.217 -8.369 -37.843 1.00 61.97 273 HIS A O 1
ATOM 2073 N N . LYS A 1 274 ? 40.249 -8.886 -36.892 1.00 57.31 274 LYS A N 1
ATOM 2074 C CA . LYS A 1 274 ? 40.276 -10.341 -37.205 1.00 57.31 274 LYS A CA 1
ATOM 2075 C C . LYS A 1 274 ? 40.539 -10.676 -38.685 1.00 57.31 274 LYS A C 1
ATOM 2077 O O . LYS A 1 274 ? 40.928 -11.794 -38.994 1.00 57.31 274 LYS A O 1
ATOM 2082 N N . SER A 1 275 ? 40.323 -9.728 -39.597 1.00 52.72 275 SER A N 1
ATOM 2083 C CA . SER A 1 275 ? 40.476 -9.901 -41.049 1.00 52.72 275 SER A CA 1
ATOM 2084 C C . SER A 1 275 ? 41.176 -8.728 -41.750 1.00 52.72 275 SER A C 1
ATOM 2086 O O . SER A 1 275 ? 41.205 -8.676 -42.979 1.00 52.72 275 SER A O 1
ATOM 2088 N N . THR A 1 276 ? 41.748 -7.774 -41.004 1.00 50.41 276 THR A N 1
ATOM 2089 C CA . THR A 1 276 ? 42.514 -6.667 -41.597 1.00 50.41 276 THR A CA 1
ATOM 2090 C C . THR A 1 276 ? 43.994 -7.046 -41.608 1.00 50.41 276 THR A C 1
ATOM 2092 O O . THR A 1 276 ? 44.558 -7.205 -40.527 1.00 50.41 276 THR A O 1
ATOM 2095 N N . PRO A 1 277 ? 44.662 -7.168 -42.771 1.00 49.12 277 PRO A N 1
ATOM 2096 C CA . PRO A 1 277 ? 46.112 -7.282 -42.797 1.00 49.12 277 PRO A CA 1
ATOM 2097 C C . PRO A 1 277 ? 46.668 -6.035 -42.112 1.00 49.12 277 PRO A C 1
ATOM 2099 O O . PRO A 1 277 ? 46.435 -4.919 -42.590 1.00 49.12 277 PRO A O 1
ATOM 2102 N N . GLY A 1 278 ? 47.348 -6.204 -40.975 1.00 52.34 278 GLY A N 1
ATOM 2103 C CA . GLY A 1 278 ? 48.063 -5.105 -40.335 1.00 52.34 278 GLY A CA 1
ATOM 2104 C C . GLY A 1 278 ? 48.891 -4.377 -41.393 1.00 52.34 278 GLY A C 1
ATOM 2105 O O . GLY A 1 278 ? 49.423 -5.009 -42.309 1.00 52.34 278 GLY A O 1
ATOM 2106 N N . HIS A 1 279 ? 48.919 -3.045 -41.348 1.00 52.44 279 HIS A N 1
ATOM 2107 C CA . HIS A 1 279 ? 49.557 -2.229 -42.378 1.00 52.44 279 HIS A CA 1
ATOM 2108 C C . HIS A 1 279 ? 51.049 -2.598 -42.486 1.00 52.44 279 HIS A C 1
ATOM 2110 O O . HIS A 1 279 ? 51.876 -2.084 -41.740 1.00 52.44 279 HIS A O 1
ATOM 2116 N N . ARG A 1 280 ? 51.360 -3.491 -43.440 1.00 52.88 280 ARG A N 1
ATOM 2117 C CA . ARG A 1 280 ? 52.615 -4.251 -43.614 1.00 52.88 280 ARG A CA 1
ATOM 2118 C C . ARG A 1 280 ? 52.802 -5.394 -42.607 1.00 52.88 280 ARG A C 1
ATOM 2120 O O . ARG A 1 280 ? 53.687 -5.350 -41.759 1.00 52.88 280 ARG A O 1
ATOM 2127 N N . ALA A 1 281 ? 52.025 -6.463 -42.770 1.00 54.50 281 ALA A N 1
ATOM 2128 C CA . ALA A 1 281 ? 52.361 -7.781 -42.240 1.00 54.50 281 ALA A CA 1
ATOM 2129 C C . ALA A 1 281 ? 53.615 -8.316 -42.956 1.00 54.50 281 ALA A C 1
ATOM 2131 O O . ALA A 1 281 ? 53.534 -9.110 -43.891 1.00 54.50 281 ALA A O 1
ATOM 2132 N N . THR A 1 282 ? 54.788 -7.814 -42.572 1.00 60.66 282 THR A N 1
ATOM 2133 C CA . THR A 1 282 ? 56.055 -8.431 -42.957 1.00 60.66 282 THR A CA 1
ATOM 2134 C C . THR A 1 282 ? 56.078 -9.825 -42.323 1.00 60.66 282 THR A C 1
ATOM 2136 O O . THR A 1 282 ? 55.897 -9.901 -41.101 1.00 60.66 282 THR A O 1
ATOM 2139 N N . PRO A 1 283 ? 56.253 -10.907 -43.106 1.00 67.06 283 PRO A N 1
ATOM 2140 C CA . PRO A 1 283 ? 56.377 -12.251 -42.558 1.00 67.06 283 PRO A CA 1
ATOM 2141 C C . PRO A 1 283 ? 57.522 -12.309 -41.556 1.00 67.06 283 PRO A C 1
ATOM 2143 O O . PRO A 1 283 ? 58.542 -11.629 -41.730 1.00 67.06 283 PRO A O 1
ATOM 2146 N N . LYS A 1 284 ? 57.361 -13.125 -40.515 1.00 76.56 284 LYS A N 1
ATOM 2147 C CA . LYS A 1 284 ? 58.444 -13.341 -39.552 1.00 76.56 284 LYS A CA 1
ATOM 2148 C C . LYS A 1 284 ? 59.660 -13.940 -40.279 1.00 76.56 284 LYS A C 1
ATOM 2150 O O . LYS A 1 284 ? 59.483 -14.773 -41.174 1.00 76.56 284 LYS A O 1
ATOM 2155 N N . PRO A 1 285 ? 60.892 -13.518 -39.945 1.00 72.25 285 PRO A N 1
ATOM 2156 C CA . PRO A 1 285 ? 62.086 -14.104 -40.539 1.00 72.25 285 PRO A CA 1
ATOM 2157 C C . PRO A 1 285 ? 62.208 -15.588 -40.148 1.00 72.25 285 PRO A C 1
ATOM 2159 O O . PRO A 1 285 ? 61.607 -16.048 -39.175 1.00 72.25 285 PRO A O 1
ATOM 2162 N N . ALA A 1 286 ? 62.964 -16.360 -40.931 1.00 76.06 286 ALA A N 1
ATOM 2163 C CA . ALA A 1 286 ? 63.037 -17.819 -40.788 1.00 76.06 286 ALA A CA 1
ATOM 2164 C C . ALA A 1 286 ? 63.616 -18.292 -39.439 1.00 76.06 286 ALA A C 1
ATOM 2166 O O . ALA A 1 286 ? 63.394 -19.432 -39.044 1.00 76.06 286 ALA A O 1
ATOM 2167 N N . ASP A 1 287 ? 64.342 -17.425 -38.738 1.00 77.50 287 ASP A N 1
ATOM 2168 C CA . ASP A 1 287 ? 64.966 -17.655 -37.435 1.00 77.50 287 ASP A CA 1
ATOM 2169 C C . ASP A 1 287 ? 64.113 -17.173 -36.245 1.00 77.50 287 ASP A C 1
ATOM 2171 O O . ASP A 1 287 ? 64.581 -17.195 -35.103 1.00 77.50 287 ASP A O 1
ATOM 2175 N N . HIS A 1 288 ? 62.859 -16.757 -36.472 1.00 79.62 288 HIS A N 1
ATOM 2176 C CA . HIS A 1 288 ? 61.977 -16.353 -35.376 1.00 79.62 288 HIS A CA 1
ATOM 2177 C C . HIS A 1 288 ? 61.652 -17.534 -34.446 1.00 79.62 288 HIS A C 1
ATOM 2179 O O . HIS A 1 288 ? 61.485 -18.674 -34.888 1.00 79.62 288 HIS A O 1
ATOM 2185 N N . THR A 1 289 ? 61.485 -17.245 -33.152 1.00 75.81 289 THR A N 1
ATOM 2186 C CA . THR A 1 289 ? 60.948 -18.216 -32.188 1.00 75.81 289 THR A CA 1
ATOM 2187 C C . THR A 1 289 ? 59.664 -17.686 -31.541 1.00 75.81 289 THR A C 1
ATOM 2189 O O . THR A 1 289 ? 59.548 -16.474 -31.350 1.00 75.81 289 THR A O 1
ATOM 2192 N N . PRO A 1 290 ? 58.709 -18.556 -31.154 1.00 67.56 290 PRO A N 1
ATOM 2193 C CA . PRO A 1 290 ? 57.411 -18.132 -30.610 1.00 67.56 290 PRO A CA 1
ATOM 2194 C C . PRO A 1 290 ? 57.473 -17.335 -29.300 1.00 67.56 290 PRO A C 1
ATOM 2196 O O . PRO A 1 290 ? 56.485 -16.730 -28.906 1.00 67.56 290 PRO A O 1
ATOM 2199 N N . VAL A 1 291 ? 58.616 -17.348 -28.611 1.00 70.75 291 VAL A N 1
ATOM 2200 C CA . VAL A 1 291 ? 58.833 -16.624 -27.349 1.00 70.75 291 VAL A CA 1
ATOM 2201 C C . VAL A 1 291 ? 59.476 -15.251 -27.556 1.00 70.75 291 VAL A C 1
ATOM 2203 O O . VAL A 1 291 ? 59.746 -14.555 -26.577 1.00 70.75 291 VAL A O 1
ATOM 2206 N N . MET A 1 292 ? 59.764 -14.867 -28.806 1.00 77.25 292 MET A N 1
ATOM 2207 C CA . MET A 1 292 ? 60.361 -13.568 -29.085 1.00 77.25 292 MET A CA 1
ATOM 2208 C C . MET A 1 292 ? 59.360 -12.435 -28.857 1.00 77.25 292 MET A C 1
ATOM 2210 O O . MET A 1 292 ? 58.242 -12.461 -29.366 1.00 77.25 292 MET A O 1
ATOM 2214 N N . ILE A 1 293 ? 59.788 -11.404 -28.130 1.00 75.31 293 ILE A N 1
ATOM 2215 C CA . ILE A 1 293 ? 59.021 -10.167 -27.952 1.00 75.31 293 ILE A CA 1
ATOM 2216 C C . ILE A 1 293 ? 59.327 -9.177 -29.079 1.00 75.31 293 ILE A C 1
ATOM 2218 O O . ILE A 1 293 ? 60.420 -9.182 -29.649 1.00 75.31 293 ILE A O 1
ATOM 2222 N N . CYS A 1 294 ? 58.407 -8.247 -29.344 1.00 74.75 294 CYS A N 1
ATOM 2223 C CA . CYS A 1 294 ? 58.497 -7.252 -30.421 1.00 74.75 294 CYS A CA 1
ATOM 2224 C C . CYS A 1 294 ? 59.876 -6.560 -30.525 1.00 74.75 294 CYS A C 1
ATOM 2226 O O . CYS A 1 294 ? 60.406 -6.345 -31.617 1.00 74.75 294 CYS A O 1
ATOM 2228 N N . ARG A 1 295 ? 60.503 -6.234 -29.385 1.00 78.75 295 ARG A N 1
ATOM 2229 C CA . ARG A 1 295 ? 61.802 -5.533 -29.327 1.00 78.75 295 ARG A CA 1
ATOM 2230 C C . ARG A 1 295 ? 63.004 -6.377 -29.699 1.00 78.75 295 ARG A C 1
ATOM 2232 O O . ARG A 1 295 ? 64.023 -5.802 -30.072 1.00 78.75 295 ARG A O 1
ATOM 2239 N N . GLN A 1 296 ? 62.897 -7.699 -29.635 1.00 80.50 296 GLN A N 1
ATOM 2240 C CA . GLN A 1 296 ? 63.967 -8.578 -30.098 1.00 80.50 296 GLN A CA 1
ATOM 2241 C C . GLN A 1 296 ? 64.083 -8.552 -31.628 1.00 80.50 296 GLN A C 1
ATOM 2243 O O . GLN A 1 296 ? 65.190 -8.669 -32.140 1.00 80.50 296 GLN A O 1
ATOM 2248 N N . CYS A 1 297 ? 62.984 -8.296 -32.348 1.00 76.62 297 CYS A N 1
ATOM 2249 C CA . CYS A 1 297 ? 62.992 -8.180 -33.810 1.00 76.62 297 CYS A CA 1
ATOM 2250 C C . CYS A 1 297 ? 63.186 -6.736 -34.306 1.00 76.62 297 CYS A C 1
ATOM 2252 O O . CYS A 1 297 ? 63.875 -6.514 -35.298 1.00 76.62 297 CYS A O 1
ATOM 2254 N N . HIS A 1 298 ? 62.599 -5.742 -33.632 1.00 78.31 298 HIS A N 1
ATOM 2255 C CA . HIS A 1 298 ? 62.645 -4.341 -34.081 1.00 78.31 298 HIS A CA 1
ATOM 2256 C C . HIS A 1 298 ? 63.748 -3.501 -33.426 1.00 78.31 298 HIS A C 1
ATOM 2258 O O . HIS A 1 298 ? 64.004 -2.380 -33.858 1.00 78.31 298 HIS A O 1
ATOM 2264 N N . GLY A 1 299 ? 64.402 -4.016 -32.385 1.00 76.94 299 GLY A N 1
ATOM 2265 C CA . GLY A 1 299 ? 65.341 -3.253 -31.572 1.00 76.94 299 GLY A CA 1
ATOM 2266 C C . GLY A 1 299 ? 64.650 -2.322 -30.566 1.00 76.94 299 GLY A C 1
ATOM 2267 O O . GLY A 1 299 ? 63.452 -2.025 -30.630 1.00 76.94 299 GLY A O 1
ATOM 2268 N N . THR A 1 300 ? 65.428 -1.852 -29.593 1.00 76.75 300 THR A N 1
ATOM 2269 C CA . THR A 1 300 ? 64.937 -1.030 -28.473 1.00 76.75 300 THR A CA 1
ATOM 2270 C C . THR A 1 300 ? 64.704 0.433 -28.846 1.00 76.75 300 THR A C 1
ATOM 2272 O O . THR A 1 300 ? 63.925 1.112 -28.184 1.00 76.75 300 THR A O 1
ATOM 2275 N N . THR A 1 301 ? 65.342 0.917 -29.913 1.00 71.88 301 THR A N 1
ATOM 2276 C CA . THR A 1 301 ? 65.319 2.330 -30.328 1.00 71.88 301 THR A CA 1
ATOM 2277 C C . THR A 1 301 ? 64.457 2.598 -31.557 1.00 71.88 301 THR A C 1
ATOM 2279 O O . THR A 1 301 ? 64.166 3.757 -31.851 1.00 71.88 301 THR A O 1
ATOM 2282 N N . ALA A 1 302 ? 64.018 1.559 -32.274 1.00 70.12 302 ALA A N 1
ATOM 2283 C CA . ALA A 1 302 ? 63.135 1.741 -33.415 1.00 70.12 302 ALA A CA 1
ATOM 2284 C C . ALA A 1 302 ? 61.753 2.222 -32.956 1.00 70.12 302 ALA A C 1
ATOM 2286 O O . ALA A 1 302 ? 61.136 1.659 -32.039 1.00 70.12 302 ALA A O 1
ATOM 2287 N N . ALA A 1 303 ? 61.256 3.264 -33.623 1.00 63.44 303 ALA A N 1
ATOM 2288 C CA . ALA A 1 303 ? 59.882 3.706 -33.474 1.00 63.44 303 ALA A CA 1
ATOM 2289 C C . ALA A 1 303 ? 58.962 2.631 -34.061 1.00 63.44 303 ALA A C 1
ATOM 2291 O O . ALA A 1 303 ? 58.951 2.395 -35.269 1.00 63.44 303 ALA A O 1
ATOM 2292 N N . LEU A 1 304 ? 58.211 1.963 -33.190 1.00 64.94 304 LEU A N 1
ATOM 2293 C CA . LEU A 1 304 ? 57.167 1.048 -33.622 1.00 64.94 304 LEU A CA 1
ATOM 2294 C C . LEU A 1 304 ? 55.945 1.856 -34.081 1.00 64.94 304 LEU A C 1
ATOM 2296 O O . LEU A 1 304 ? 55.644 2.895 -33.487 1.00 64.94 304 LEU A O 1
ATOM 2300 N N . PRO A 1 305 ? 55.207 1.380 -35.098 1.00 58.06 305 PRO A N 1
ATOM 2301 C CA . PRO A 1 305 ? 53.976 2.026 -35.555 1.00 58.06 305 PRO A CA 1
ATOM 2302 C C . PRO A 1 305 ? 52.831 1.948 -34.525 1.00 58.06 305 PRO A C 1
ATOM 2304 O O . PRO A 1 305 ? 51.793 2.580 -34.708 1.00 58.06 305 PRO A O 1
ATOM 2307 N N . HIS A 1 306 ? 53.007 1.194 -33.437 1.00 61.91 306 HIS A N 1
ATOM 2308 C CA . HIS A 1 306 ? 52.082 1.076 -32.312 1.00 61.91 306 HIS A CA 1
ATOM 2309 C C . HIS A 1 306 ? 52.846 0.939 -30.987 1.00 61.91 306 HIS A C 1
ATOM 2311 O O . HIS A 1 306 ? 54.047 0.666 -30.963 1.00 61.91 306 HIS A O 1
ATOM 2317 N N . ALA A 1 307 ? 52.144 1.133 -29.869 1.00 58.88 307 ALA A N 1
ATOM 2318 C CA . ALA A 1 307 ? 52.709 0.918 -28.543 1.00 58.88 307 ALA A CA 1
ATOM 2319 C C . ALA A 1 307 ? 53.088 -0.559 -28.333 1.00 58.88 307 ALA A C 1
ATOM 2321 O O . ALA A 1 307 ? 52.381 -1.463 -28.772 1.00 58.88 307 ALA A O 1
ATOM 2322 N N . ASP A 1 308 ? 54.200 -0.782 -27.640 1.00 62.41 308 ASP A N 1
ATOM 2323 C CA . ASP A 1 308 ? 54.672 -2.103 -27.233 1.00 62.41 308 ASP A CA 1
ATOM 2324 C C . ASP A 1 308 ? 54.103 -2.425 -25.850 1.00 62.41 308 ASP A C 1
ATOM 2326 O O . ASP A 1 308 ? 54.610 -1.943 -24.837 1.00 62.41 308 ASP A O 1
ATOM 2330 N N . LYS A 1 309 ? 52.971 -3.134 -25.824 1.00 57.38 309 LYS A N 1
ATOM 2331 C CA . LYS A 1 309 ? 52.203 -3.418 -24.600 1.00 57.38 309 LYS A CA 1
ATOM 2332 C C . LYS A 1 309 ? 52.297 -4.880 -24.149 1.00 57.38 309 LYS A C 1
ATOM 2334 O O . LYS A 1 309 ? 51.567 -5.274 -23.248 1.00 57.38 309 LYS A O 1
ATOM 2339 N N . GLY A 1 310 ? 53.207 -5.657 -24.743 1.00 60.50 310 GLY A N 1
ATOM 2340 C CA . GLY A 1 310 ? 53.377 -7.082 -24.439 1.00 60.50 310 GLY A CA 1
ATOM 2341 C C . GLY A 1 310 ? 52.382 -8.008 -25.145 1.00 60.50 310 GLY A C 1
ATOM 2342 O O . GLY A 1 310 ? 52.250 -9.157 -24.739 1.00 60.50 310 GLY A O 1
ATOM 2343 N N . ASP A 1 311 ? 51.690 -7.520 -26.178 1.00 62.53 311 ASP A N 1
ATOM 2344 C CA . ASP A 1 311 ? 50.823 -8.344 -27.025 1.00 62.53 311 ASP A CA 1
ATOM 2345 C C . ASP A 1 311 ? 51.640 -9.395 -27.801 1.00 62.53 311 ASP A C 1
ATOM 2347 O O . ASP A 1 311 ? 52.782 -9.144 -28.197 1.00 62.53 311 ASP A O 1
ATOM 2351 N N . ASP A 1 312 ? 51.041 -10.564 -28.052 1.00 68.19 312 ASP A N 1
ATOM 2352 C CA . ASP A 1 312 ? 51.655 -11.617 -28.866 1.00 68.19 312 ASP A CA 1
ATOM 2353 C C . ASP A 1 312 ? 51.811 -11.143 -30.320 1.00 68.19 312 ASP A C 1
ATOM 2355 O O . ASP A 1 312 ? 50.831 -10.867 -31.020 1.00 68.19 312 ASP A O 1
ATOM 2359 N N . CYS A 1 313 ? 53.055 -11.075 -30.799 1.00 69.62 313 CYS A N 1
ATOM 2360 C CA . CYS A 1 313 ? 53.358 -10.648 -32.162 1.00 69.62 313 CYS A CA 1
ATOM 2361 C C . CYS A 1 313 ? 52.740 -11.570 -33.232 1.00 69.62 313 CYS A C 1
ATOM 2363 O O . CYS A 1 313 ? 52.473 -11.105 -34.345 1.00 69.62 313 CYS A O 1
ATOM 2365 N N . ASN A 1 314 ? 52.425 -12.829 -32.894 1.00 69.50 314 ASN A N 1
ATOM 2366 C CA . ASN A 1 314 ? 51.754 -13.780 -33.785 1.00 69.50 314 ASN A CA 1
ATOM 2367 C C . ASN A 1 314 ? 50.320 -13.370 -34.143 1.00 69.50 314 ASN A C 1
ATOM 2369 O O . ASN A 1 314 ? 49.785 -13.841 -35.144 1.00 69.50 314 ASN A O 1
ATOM 2373 N N . ALA A 1 315 ? 49.704 -12.471 -33.372 1.00 63.34 315 ALA A N 1
ATOM 2374 C CA . ALA A 1 315 ? 48.380 -11.944 -33.688 1.00 63.34 315 ALA A CA 1
ATOM 2375 C C . ALA A 1 315 ? 48.380 -11.020 -34.923 1.00 63.34 315 ALA A C 1
ATOM 2377 O O . ALA A 1 315 ? 47.335 -10.827 -35.543 1.00 63.34 315 ALA A O 1
ATOM 2378 N N . CYS A 1 316 ? 49.538 -10.447 -35.277 1.00 64.62 316 CYS A N 1
ATOM 2379 C CA . CYS A 1 316 ? 49.667 -9.423 -36.320 1.00 64.62 316 CYS A CA 1
ATOM 2380 C C . CYS A 1 316 ? 50.691 -9.783 -37.410 1.00 64.62 316 CYS A C 1
ATOM 2382 O O . CYS A 1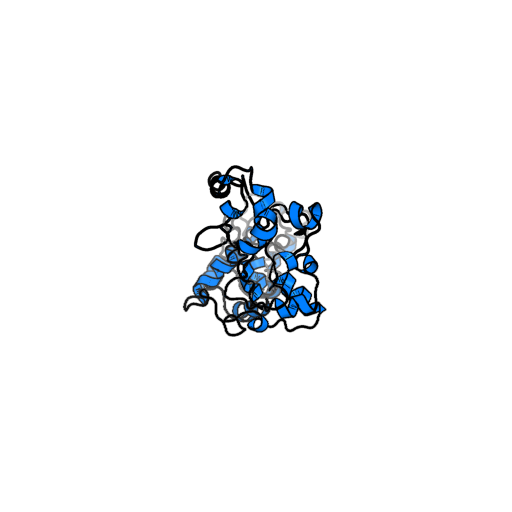 316 ? 50.590 -9.271 -38.528 1.00 64.62 316 CYS A O 1
ATOM 2384 N N . HIS A 1 317 ? 51.661 -10.650 -37.101 1.00 69.12 317 HIS A N 1
ATOM 2385 C CA . HIS A 1 317 ? 52.659 -11.161 -38.037 1.00 69.12 317 HIS A CA 1
ATOM 2386 C C . HIS A 1 317 ? 52.423 -12.654 -38.293 1.00 69.12 317 HIS A C 1
ATOM 2388 O O . HIS A 1 317 ? 52.630 -13.446 -37.367 1.00 69.12 317 HIS A O 1
ATOM 2394 N N . PRO A 1 318 ? 52.011 -13.057 -39.509 1.00 64.12 318 PRO A N 1
ATOM 2395 C CA . PRO A 1 318 ? 51.915 -14.466 -39.873 1.00 64.12 318 PRO A CA 1
ATOM 2396 C C . PRO A 1 318 ? 53.292 -15.145 -39.873 1.00 64.12 318 PRO A C 1
ATOM 2398 O O . PRO A 1 318 ? 54.300 -14.503 -40.259 1.00 64.12 318 PRO A O 1
#